Protein AF-A0A078HR69-F1 (afdb_monomer)

InterPro domains:
  IPR002347 Short-chain dehydrogenase/reductase SDR [PF00106] (11-97)
  IPR002347 Short-chain dehydrogenase/reductase SDR [PF13561] (101-197)
  IPR002347 Short-chain dehydrogenase/reductase SDR [PR00081] (11-28)
  IPR002347 Short-c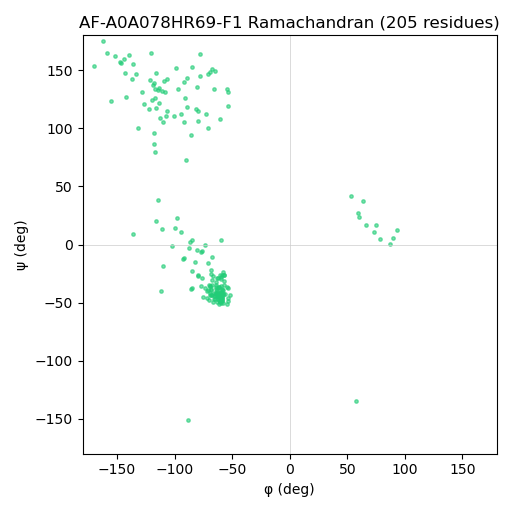hain dehydrogenase/reductase SDR [PR00081] (104-123)
  IPR002347 Short-chain dehydrogenase/reductase SDR [PR00081] (125-142)
  IPR002347 Short-chain dehydrogenase/reductase SDR [PR00081] (160-180)
  IPR036291 NAD(P)-binding domain superfamily [SSF51735] (8-199)
  IPR045000 Tropinone reductase [PTHR42898] (99-202)

pLDDT: mean 93.51, std 10.25, range [42.62, 98.88]

Organism: Brassica napus (NCBI:txid3708)

Solvent-accessible surface area (backbone atoms only — not comparable to full-atom values): 11347 Å² total; per-residue (Å²): 128,62,75,43,77,40,35,68,86,38,33,34,40,34,33,39,24,39,45,55,51,30,28,30,33,52,52,49,40,32,76,39,40,25,39,37,39,32,27,16,70,48,57,69,44,31,54,52,43,48,56,54,38,50,76,71,70,40,55,63,49,71,50,73,36,50,81,86,42,65,71,42,46,53,49,49,51,52,48,50,30,63,78,40,75,71,50,77,76,41,79,43,91,56,67,80,78,87,88,46,73,67,64,44,50,54,50,52,54,49,48,49,52,48,23,34,50,47,17,67,70,34,41,88,76,75,41,72,26,62,38,77,44,71,50,68,44,69,28,84,88,39,43,72,58,65,67,34,65,67,54,42,52,60,54,23,72,43,16,75,67,54,57,70,44,50,32,55,69,51,15,56,51,56,43,46,62,70,23,60,71,27,72,90,57,53,40,45,72,47,74,52,41,53,49,25,84,80,51,61,76,81,85,77,96,76,133

Nearest PDB structures (foldseek):
  6y4d-assembly1_A  TM=9.720E-01  e=1.425E-24  Zephyranthes treatiae
  5feu-assembly1_A  TM=9.272E-01  e=4.399E-24  Narcissus pseudonarcissus
  2ae2-assembly1_A  TM=9.510E-01  e=2.105E-23  Datura stramonium
  4bny-assembly1_A  TM=9.143E-01  e=5.341E-15  Pseudomonas aeruginosa PAO1
  4bnv-assembly1_D  TM=9.106E-01  e=7.777E-15  Pseudomonas aeruginosa PAO1

Foldseek 3Di:
DPQQQACAPAEEEFEQLLFFLNVLLLVLSQVRRYQYEYEYQDPVSNVVSVVVCVVVVGNYHYDYADPVDPVRVVVVVVVSCVVSVNDHLYYHPDDDADDDPVVRVVVVVVVLVVQLVCQVVCVVVLDAGEAEAEDAEDTPRCVVLVVDPVSLCVQLVLQQQSDHHYSNLRSVVSSNCSGSNVSVDHSYYHYPYNCNVVSVDDDDPDD

Radius of gyration: 17.96 Å; Cα contacts (8 Å, |Δi|>4): 341; chains: 1; bounding box: 53×38×44 Å

Sequence (207 aa):
MDKRWSLQGTTALVTGGGSGIGYAIVEELAGFGAKIHVCDISETLLNKSLSEWEKKGFKVSGSVCDVTSRPERETLMQTVSSLFNGKLDIFVNNVGGVQCGSIYSLTKGALNQLARNLACEWAKDSIRANAVAPSAIKTSLSQQYLDDVSFKEEFFGRTPLGRAGEPNEVASLVVFVCLPAASYITGQTISVDGGLTVNGFSYQPHA

Mean predicted aligned error: 4.31 Å

Structure (mmCIF, N/CA/C/O backbone):
data_AF-A0A078HR69-F1
#
_entry.id   AF-A0A078HR69-F1
#
loop_
_atom_site.group_PDB
_atom_site.id
_atom_site.type_symbol
_atom_site.label_atom_id
_atom_site.label_alt_id
_atom_site.label_comp_id
_atom_site.label_asym_id
_atom_site.label_entity_id
_atom_site.label_seq_id
_atom_site.pdbx_PDB_ins_code
_atom_site.Cartn_x
_atom_site.Cartn_y
_atom_site.Cartn_z
_atom_site.occupancy
_atom_site.B_iso_or_equiv
_atom_site.auth_seq_id
_atom_site.auth_comp_id
_atom_site.auth_asym_id
_atom_site.auth_atom_id
_atom_site.pdbx_PDB_model_num
ATOM 1 N N . MET A 1 1 ? -24.184 -0.011 -3.894 1.00 62.16 1 MET A N 1
ATOM 2 C CA . MET A 1 1 ? -23.070 -0.943 -4.177 1.00 62.16 1 MET A CA 1
ATOM 3 C C . MET A 1 1 ? -23.262 -2.198 -3.339 1.00 62.16 1 MET A C 1
ATOM 5 O O . MET A 1 1 ? -23.759 -2.078 -2.224 1.00 62.16 1 MET A O 1
ATOM 9 N N . ASP A 1 2 ? -22.934 -3.378 -3.873 1.00 85.06 2 ASP A N 1
ATOM 10 C CA . ASP A 1 2 ? -22.869 -4.627 -3.094 1.00 85.06 2 ASP A CA 1
ATOM 11 C C . ASP A 1 2 ? -21.927 -4.423 -1.891 1.00 85.06 2 ASP A C 1
ATOM 13 O O . ASP A 1 2 ? -20.830 -3.885 -2.053 1.00 85.06 2 ASP A O 1
ATOM 17 N N . LYS A 1 3 ? -22.342 -4.845 -0.686 1.00 92.62 3 LYS A N 1
ATOM 18 C CA . LYS A 1 3 ? -21.535 -4.728 0.542 1.00 92.62 3 LYS A CA 1
ATOM 19 C C . LYS A 1 3 ? -20.177 -5.420 0.414 1.00 92.62 3 LYS A C 1
ATOM 21 O O . LYS A 1 3 ? -19.239 -5.018 1.092 1.00 92.62 3 LYS A O 1
ATOM 26 N N . ARG A 1 4 ? -20.054 -6.435 -0.451 1.00 97.38 4 ARG A N 1
ATOM 27 C CA . ARG A 1 4 ? -18.777 -7.127 -0.680 1.00 97.38 4 ARG A CA 1
ATOM 28 C C . ARG A 1 4 ? -17.714 -6.244 -1.339 1.00 97.38 4 ARG A C 1
ATOM 30 O O . ARG A 1 4 ? -16.530 -6.479 -1.130 1.00 97.38 4 ARG A O 1
ATOM 37 N N . TRP A 1 5 ? -18.134 -5.245 -2.113 1.00 97.56 5 TRP A N 1
ATOM 38 C CA . TRP A 1 5 ? -17.274 -4.373 -2.920 1.00 97.56 5 TRP A CA 1
ATOM 39 C C . TRP A 1 5 ? -17.316 -2.922 -2.422 1.00 97.56 5 TRP A C 1
ATOM 41 O O . TRP A 1 5 ? -17.356 -1.983 -3.208 1.00 97.56 5 TRP A O 1
ATOM 51 N N . SER A 1 6 ? -17.367 -2.742 -1.102 1.00 97.38 6 SER A N 1
ATOM 52 C CA . SER A 1 6 ? -17.449 -1.439 -0.444 1.00 97.38 6 SER A CA 1
ATOM 53 C C . SER A 1 6 ? -16.514 -1.393 0.764 1.00 97.38 6 SER A C 1
ATOM 55 O O . SER A 1 6 ? -16.420 -2.371 1.504 1.00 97.38 6 SER A O 1
ATOM 57 N N . LEU A 1 7 ? -15.890 -0.233 0.991 1.00 98.25 7 LEU A N 1
ATOM 58 C CA . LEU A 1 7 ? -15.117 0.099 2.197 1.00 98.25 7 LEU A CA 1
ATOM 59 C C . LEU A 1 7 ? -15.811 1.174 3.050 1.00 98.25 7 LEU A C 1
ATOM 61 O O . LEU A 1 7 ? -15.223 1.751 3.963 1.00 98.25 7 LEU A O 1
ATOM 65 N N . GLN A 1 8 ? -17.087 1.453 2.773 1.00 97.31 8 GLN A N 1
ATOM 66 C CA . GLN A 1 8 ? -17.861 2.415 3.544 1.00 97.31 8 GLN A CA 1
ATOM 67 C C . GLN A 1 8 ? -17.826 2.085 5.044 1.00 97.31 8 GLN A C 1
ATOM 69 O O . GLN A 1 8 ? -18.312 1.041 5.478 1.00 97.31 8 GLN A O 1
ATOM 74 N N . GLY A 1 9 ? -17.292 3.019 5.834 1.00 95.12 9 GLY A N 1
ATOM 75 C CA . GLY A 1 9 ? -17.208 2.895 7.292 1.00 95.12 9 GLY A CA 1
ATOM 76 C C . GLY A 1 9 ? -15.965 2.172 7.818 1.00 95.12 9 GLY A C 1
ATOM 77 O O . GLY A 1 9 ? -15.835 2.067 9.035 1.00 95.12 9 GLY A O 1
ATOM 78 N N . THR A 1 10 ? -15.052 1.717 6.952 1.00 98.12 10 THR A N 1
ATOM 79 C CA . THR A 1 10 ? -13.758 1.164 7.383 1.00 98.12 10 THR A CA 1
ATOM 80 C C . THR A 1 10 ? -12.721 2.263 7.592 1.00 98.12 10 THR A C 1
ATOM 82 O O . THR A 1 10 ? -12.766 3.300 6.917 1.00 98.12 10 THR A O 1
ATOM 85 N N . THR A 1 11 ? -11.753 2.023 8.472 1.00 98.75 11 THR A N 1
ATOM 86 C CA . THR A 1 11 ? -10.610 2.918 8.703 1.00 98.75 11 THR A CA 1
ATOM 87 C C . THR A 1 11 ? -9.320 2.355 8.111 1.00 98.75 11 THR A C 1
ATOM 89 O O . THR A 1 11 ? -9.079 1.149 8.162 1.00 98.75 11 THR A O 1
ATOM 92 N N . ALA A 1 12 ? -8.472 3.219 7.551 1.00 98.81 12 ALA A N 1
ATOM 93 C CA . ALA A 1 12 ? -7.208 2.811 6.946 1.00 98.81 12 ALA A CA 1
ATOM 94 C C . ALA A 1 12 ? -6.027 3.693 7.366 1.00 98.81 12 ALA A C 1
ATOM 96 O O . ALA A 1 12 ? -6.175 4.902 7.536 1.00 98.81 12 ALA A O 1
ATOM 97 N N . LEU A 1 13 ? -4.847 3.082 7.468 1.00 98.88 13 LEU A N 1
ATOM 98 C CA . LEU A 1 13 ? -3.555 3.750 7.598 1.00 98.88 13 LEU A CA 1
ATOM 99 C C . LEU A 1 13 ? -2.695 3.417 6.377 1.00 98.88 13 LEU A C 1
ATOM 101 O O . LEU A 1 13 ? -2.467 2.240 6.099 1.00 98.88 13 LEU A O 1
ATOM 105 N N . VAL A 1 14 ? -2.187 4.438 5.684 1.00 98.81 14 VAL A N 1
ATOM 106 C CA . VAL A 1 14 ? -1.252 4.281 4.557 1.00 98.81 14 VAL A CA 1
ATOM 107 C C . VAL A 1 14 ? 0.061 4.993 4.872 1.00 98.81 14 VAL A C 1
ATOM 109 O O . VAL A 1 14 ? 0.066 6.193 5.152 1.00 98.81 14 VAL A O 1
ATOM 112 N N . THR A 1 15 ? 1.180 4.268 4.814 1.00 98.44 15 THR A N 1
ATOM 113 C CA . THR A 1 15 ? 2.518 4.855 4.989 1.00 98.44 15 THR A CA 1
ATOM 114 C C . THR A 1 15 ? 3.124 5.276 3.647 1.00 98.44 15 THR A C 1
ATOM 116 O O . THR A 1 15 ? 3.008 4.564 2.648 1.00 98.44 15 THR A O 1
ATOM 119 N N . GLY A 1 16 ? 3.793 6.431 3.601 1.00 96.62 16 GLY A N 1
ATOM 120 C CA . GLY A 1 16 ? 4.356 6.987 2.364 1.00 96.62 16 GLY A CA 1
ATOM 121 C C . GLY A 1 16 ? 3.274 7.332 1.338 1.00 96.62 16 GLY A C 1
ATOM 122 O O . GLY A 1 16 ? 3.424 7.028 0.155 1.00 96.62 16 GLY A O 1
ATOM 123 N N . GLY A 1 17 ? 2.132 7.842 1.807 1.00 95.25 17 GLY A N 1
ATOM 124 C CA . GLY A 1 17 ? 0.957 8.097 0.971 1.00 95.25 17 GLY A CA 1
ATOM 125 C C . GLY A 1 17 ? 0.936 9.468 0.295 1.00 95.25 17 GLY A C 1
ATOM 126 O O . GLY A 1 17 ? 0.019 9.736 -0.468 1.00 95.25 17 GLY A O 1
ATOM 127 N N . GLY A 1 18 ? 1.910 10.346 0.547 1.00 94.81 18 GLY A N 1
ATOM 128 C CA . GLY A 1 18 ? 1.925 11.710 0.011 1.00 94.81 18 GLY A CA 1
ATOM 129 C C . GLY A 1 18 ? 2.317 11.814 -1.467 1.00 94.81 18 GLY A C 1
ATOM 130 O O . GLY A 1 18 ? 2.302 12.909 -2.023 1.00 94.81 18 GLY A O 1
ATOM 131 N N . SER A 1 19 ? 2.712 10.714 -2.120 1.00 95.50 19 SER A N 1
ATOM 132 C CA . SER A 1 19 ? 3.040 10.697 -3.553 1.00 95.50 19 SER A CA 1
ATOM 133 C C . SER A 1 19 ? 3.034 9.280 -4.149 1.00 95.50 19 SER A C 1
ATOM 135 O O . SER A 1 19 ? 2.859 8.283 -3.444 1.00 95.50 19 SER A O 1
ATOM 137 N N . GLY A 1 20 ? 3.230 9.186 -5.469 1.00 95.81 20 GLY A N 1
ATOM 138 C CA . GLY A 1 20 ? 3.474 7.926 -6.175 1.00 95.81 20 GLY A CA 1
ATOM 139 C C . GLY A 1 20 ? 2.365 6.887 -5.988 1.00 95.81 20 GLY A C 1
ATOM 140 O O . GLY A 1 20 ? 1.180 7.193 -6.098 1.00 95.81 20 GLY A O 1
ATOM 141 N N . ILE A 1 21 ? 2.762 5.642 -5.712 1.00 97.62 21 ILE A N 1
ATOM 142 C CA . ILE A 1 21 ? 1.830 4.523 -5.504 1.00 97.62 21 ILE A CA 1
ATOM 143 C C . ILE A 1 21 ? 0.990 4.734 -4.238 1.00 97.62 21 ILE A C 1
ATOM 145 O O . ILE A 1 21 ? -0.215 4.504 -4.262 1.00 97.62 21 ILE A O 1
ATOM 149 N N . GLY A 1 22 ? 1.601 5.216 -3.152 1.00 97.94 22 GLY A N 1
ATOM 150 C CA . GLY A 1 22 ? 0.898 5.465 -1.894 1.00 97.94 22 GLY A CA 1
ATOM 151 C C . GLY A 1 22 ? -0.237 6.477 -2.053 1.00 97.94 22 GLY A C 1
ATOM 152 O O . GLY A 1 22 ? -1.332 6.237 -1.551 1.00 97.94 22 GLY A O 1
ATOM 153 N N . TYR A 1 23 ? -0.012 7.548 -2.820 1.00 98.31 23 TYR A N 1
ATOM 154 C CA . TYR A 1 23 ? -1.053 8.525 -3.162 1.00 98.31 23 TYR A CA 1
ATOM 155 C C . TYR A 1 23 ? -2.224 7.871 -3.896 1.00 98.31 23 TYR A C 1
ATOM 157 O O . TYR A 1 23 ? -3.373 8.040 -3.495 1.00 98.31 23 TYR A O 1
ATOM 165 N N . ALA A 1 24 ? -1.940 7.072 -4.929 1.00 98.56 24 ALA A N 1
ATOM 166 C CA . ALA A 1 24 ? -2.982 6.387 -5.691 1.00 98.56 24 ALA A CA 1
ATOM 167 C C . ALA A 1 24 ? -3.776 5.395 -4.824 1.00 98.56 24 ALA A C 1
ATOM 169 O O . ALA A 1 24 ? -4.992 5.301 -4.960 1.00 98.56 24 ALA A O 1
ATOM 170 N N . ILE A 1 25 ? -3.114 4.704 -3.889 1.00 98.88 25 ILE A N 1
ATOM 171 C CA . ILE A 1 25 ? -3.781 3.827 -2.915 1.00 98.88 25 ILE A CA 1
ATOM 172 C C . ILE A 1 25 ? -4.739 4.623 -2.023 1.00 98.88 25 ILE A C 1
ATOM 174 O O . ILE A 1 25 ? -5.853 4.165 -1.774 1.00 98.88 25 ILE A O 1
ATOM 178 N N . VAL A 1 26 ? -4.333 5.804 -1.545 1.00 98.75 26 VAL A N 1
ATOM 179 C CA . VAL A 1 26 ? -5.202 6.668 -0.731 1.00 98.75 26 VAL A CA 1
ATOM 180 C C . VAL A 1 26 ? -6.424 7.116 -1.529 1.00 98.75 26 VAL A C 1
ATOM 182 O O . VAL A 1 26 ? -7.537 7.029 -1.012 1.00 98.75 26 VAL A O 1
ATOM 185 N N . GLU A 1 27 ? -6.236 7.543 -2.781 1.00 98.50 27 GLU A N 1
ATOM 186 C CA . GLU A 1 27 ? -7.348 7.949 -3.651 1.00 98.50 27 GLU A CA 1
ATOM 187 C C . GLU A 1 27 ? -8.337 6.808 -3.878 1.00 98.50 27 GLU A C 1
ATOM 189 O O . GLU A 1 27 ? -9.544 6.996 -3.725 1.00 98.50 27 GLU A O 1
ATOM 194 N N . GLU A 1 28 ? -7.827 5.618 -4.196 1.00 98.62 28 GLU A N 1
ATOM 195 C CA . GLU A 1 28 ? -8.659 4.453 -4.478 1.00 98.62 28 GLU A CA 1
ATOM 196 C C . GLU A 1 28 ? -9.421 4.012 -3.213 1.00 98.62 28 GLU A C 1
ATOM 198 O O . GLU A 1 28 ? -10.640 3.849 -3.248 1.00 98.62 28 GLU A O 1
ATOM 203 N N . LEU A 1 29 ? -8.752 3.904 -2.056 1.00 98.69 29 LEU A N 1
ATOM 204 C CA . LEU A 1 29 ? -9.407 3.580 -0.778 1.00 98.69 29 LEU A CA 1
ATOM 205 C C . LEU A 1 29 ? -10.499 4.603 -0.420 1.00 98.69 29 LEU A C 1
ATOM 207 O O . LEU A 1 29 ? -11.581 4.222 0.041 1.00 98.69 29 LEU A O 1
ATOM 211 N N . ALA A 1 30 ? -10.233 5.894 -0.642 1.00 98.31 30 ALA A N 1
ATOM 212 C CA . ALA A 1 30 ? -11.184 6.963 -0.359 1.00 98.31 30 ALA A CA 1
ATOM 213 C C . ALA A 1 30 ? -12.392 6.902 -1.302 1.00 98.31 30 ALA A C 1
ATOM 215 O O . ALA A 1 30 ? -13.528 7.061 -0.850 1.00 98.31 30 ALA A O 1
ATOM 216 N N . GLY A 1 31 ? -12.162 6.589 -2.582 1.00 97.75 31 GLY A N 1
ATOM 217 C CA . GLY A 1 31 ? -13.209 6.357 -3.578 1.00 97.75 31 GLY A CA 1
ATOM 218 C C . GLY A 1 31 ? -14.156 5.210 -3.208 1.00 97.75 31 GLY A C 1
ATOM 219 O O . GLY A 1 31 ? -15.345 5.272 -3.516 1.00 97.75 31 GLY A O 1
ATOM 220 N N . PHE A 1 32 ? -13.669 4.207 -2.469 1.00 97.88 32 PHE A N 1
ATOM 221 C CA . PHE A 1 32 ? -14.483 3.111 -1.923 1.00 97.88 32 PHE A CA 1
ATOM 222 C C . PHE A 1 32 ? -15.134 3.421 -0.559 1.00 97.88 32 PHE A C 1
ATOM 224 O O . PHE A 1 32 ? -15.830 2.565 -0.000 1.00 97.88 32 PHE A O 1
ATOM 231 N N . GLY A 1 33 ? -14.954 4.637 -0.028 1.00 97.25 33 GLY A N 1
ATOM 232 C CA . GLY A 1 33 ? -15.635 5.135 1.171 1.00 97.25 33 GLY A CA 1
ATOM 233 C C . GLY A 1 33 ? -14.884 4.935 2.493 1.00 97.25 33 GLY A C 1
ATOM 234 O O . GLY A 1 33 ? -15.490 5.114 3.558 1.00 97.25 33 GLY A O 1
ATOM 235 N N . ALA A 1 34 ? -13.596 4.577 2.453 1.00 98.44 34 ALA A N 1
ATOM 236 C CA . ALA A 1 34 ? -12.775 4.452 3.656 1.00 98.44 34 ALA A CA 1
ATOM 237 C C . ALA A 1 34 ? -12.459 5.826 4.282 1.00 98.44 34 ALA A C 1
ATOM 239 O O . ALA A 1 34 ? -12.272 6.825 3.584 1.00 98.44 34 ALA A O 1
ATOM 240 N N . LYS A 1 35 ? -12.352 5.875 5.616 1.00 98.69 35 LYS A N 1
ATOM 241 C CA . LYS A 1 35 ? -11.751 7.006 6.348 1.00 98.69 35 LYS A CA 1
ATOM 242 C C . LYS A 1 35 ? -10.262 6.719 6.532 1.00 98.69 35 LYS A C 1
ATOM 244 O O . LYS A 1 35 ? -9.910 5.668 7.060 1.00 98.69 35 LYS A O 1
ATOM 249 N N . ILE A 1 36 ? -9.391 7.637 6.126 1.00 98.75 36 ILE A N 1
ATOM 250 C CA . ILE A 1 36 ? -7.960 7.344 5.979 1.00 98.75 36 ILE A CA 1
ATOM 251 C C . ILE A 1 36 ? -7.118 8.276 6.853 1.00 98.75 36 ILE A C 1
ATOM 253 O O . ILE A 1 36 ? -7.403 9.470 6.990 1.00 98.75 36 ILE A O 1
ATOM 257 N N . HIS A 1 37 ? -6.064 7.721 7.441 1.00 98.81 37 HIS A N 1
ATOM 258 C CA . HIS A 1 37 ? -4.935 8.466 7.970 1.00 98.81 37 HIS A CA 1
ATOM 259 C C . HIS A 1 37 ? -3.692 8.121 7.147 1.00 98.81 37 HIS A C 1
ATOM 261 O O . HIS A 1 37 ? -3.437 6.954 6.852 1.00 98.81 37 HIS A O 1
ATOM 267 N N . VAL A 1 38 ? -2.937 9.132 6.742 1.00 98.50 38 VAL A N 1
ATOM 268 C CA . VAL A 1 38 ? -1.742 8.980 5.911 1.00 98.50 38 VAL A CA 1
ATOM 269 C C . VAL A 1 38 ? -0.543 9.505 6.670 1.00 98.50 38 VAL A C 1
ATOM 271 O O . VAL A 1 38 ? -0.611 10.577 7.265 1.00 98.50 38 VAL A O 1
ATOM 274 N N . CYS A 1 39 ? 0.575 8.793 6.609 1.00 98.19 39 CYS A N 1
ATOM 275 C CA . CYS A 1 39 ? 1.846 9.364 7.024 1.00 98.19 39 CYS A CA 1
ATOM 276 C C . CYS A 1 39 ? 2.812 9.468 5.851 1.00 98.19 39 CYS A C 1
ATOM 278 O O . CYS A 1 39 ? 2.800 8.639 4.938 1.00 98.19 39 CYS A O 1
ATOM 280 N N . ASP A 1 40 ? 3.654 10.490 5.886 1.00 98.00 40 ASP A N 1
ATOM 281 C CA . ASP A 1 40 ? 4.754 10.673 4.948 1.00 98.00 40 ASP A CA 1
ATOM 282 C C . ASP A 1 40 ? 5.912 11.372 5.666 1.00 98.00 40 ASP A C 1
ATOM 284 O O . ASP A 1 40 ? 5.703 12.041 6.678 1.00 98.00 40 ASP A O 1
ATOM 288 N N . ILE A 1 41 ? 7.129 11.221 5.152 1.00 96.69 41 ILE A N 1
ATOM 289 C CA . ILE A 1 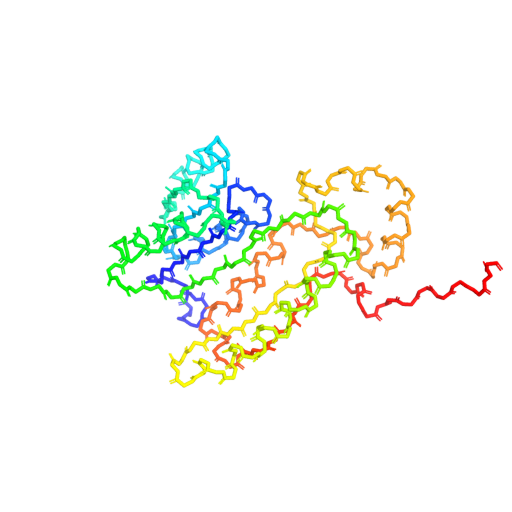41 ? 8.295 11.929 5.692 1.00 96.69 41 ILE A CA 1
ATOM 290 C C . ILE A 1 41 ? 8.344 13.374 5.176 1.00 96.69 41 ILE A C 1
ATOM 292 O O . ILE A 1 41 ? 8.887 14.258 5.835 1.00 96.69 41 ILE A O 1
ATOM 296 N N . SER A 1 42 ? 7.759 13.634 4.000 1.00 96.69 42 SER A N 1
ATOM 297 C CA . SER A 1 42 ? 7.703 14.972 3.415 1.00 96.69 42 SER A CA 1
ATOM 298 C C . SER A 1 42 ? 6.427 15.700 3.824 1.00 96.69 42 SER A C 1
ATOM 300 O O . SER A 1 42 ? 5.354 15.464 3.266 1.00 96.69 42 SER A O 1
ATOM 302 N N . GLU A 1 43 ? 6.558 16.657 4.741 1.00 97.56 43 GLU A N 1
ATOM 303 C CA . GLU A 1 43 ? 5.454 17.538 5.137 1.00 97.56 43 GLU A CA 1
ATOM 304 C C . GLU A 1 43 ? 4.855 18.290 3.938 1.00 97.56 43 GLU A C 1
ATOM 306 O O . GLU A 1 43 ? 3.638 18.365 3.781 1.00 97.56 43 GLU A O 1
ATOM 311 N N . THR A 1 44 ? 5.704 18.797 3.041 1.00 97.62 44 THR A N 1
ATOM 312 C CA . THR A 1 44 ? 5.270 19.554 1.861 1.00 97.62 44 THR A CA 1
ATOM 313 C C . THR A 1 44 ? 4.390 18.722 0.928 1.00 97.62 44 THR A C 1
ATOM 315 O O . THR A 1 44 ? 3.329 19.186 0.505 1.00 97.62 44 THR A O 1
ATOM 318 N N . LEU A 1 45 ? 4.810 17.492 0.599 1.00 96.06 45 LEU A N 1
ATOM 319 C CA . LEU A 1 45 ? 4.030 16.602 -0.269 1.00 96.06 45 LEU A CA 1
ATOM 320 C C . LEU A 1 45 ? 2.746 16.132 0.419 1.00 96.06 45 LEU A C 1
ATOM 322 O O . LEU A 1 45 ? 1.693 16.071 -0.222 1.00 96.06 45 LEU A O 1
ATOM 326 N N . LEU A 1 46 ? 2.817 15.858 1.725 1.00 97.88 46 LEU A N 1
ATOM 327 C CA . LEU A 1 46 ? 1.660 15.476 2.526 1.00 97.88 46 LEU A CA 1
ATOM 328 C C . LEU A 1 46 ? 0.602 16.586 2.543 1.00 97.88 46 LEU A C 1
ATOM 330 O O . LEU A 1 46 ? -0.550 16.331 2.201 1.00 97.88 46 LEU A O 1
ATOM 334 N N . ASN A 1 47 ? 0.991 17.824 2.856 1.00 98.31 47 ASN A N 1
ATOM 335 C CA . ASN A 1 47 ? 0.073 18.965 2.917 1.00 98.31 47 ASN A CA 1
ATOM 336 C C . ASN A 1 47 ? -0.557 19.275 1.555 1.00 98.31 47 ASN A C 1
ATOM 338 O O . ASN A 1 47 ? -1.755 19.560 1.474 1.00 98.31 47 ASN A O 1
ATOM 342 N N . LYS A 1 48 ? 0.221 19.162 0.469 1.00 98.25 48 LYS A N 1
ATOM 343 C CA . LYS A 1 48 ? -0.311 19.283 -0.893 1.00 98.25 48 LYS A CA 1
ATOM 344 C C . LYS A 1 48 ? -1.390 18.227 -1.158 1.00 98.25 48 LYS A C 1
ATOM 346 O O . LYS A 1 48 ? -2.485 18.582 -1.589 1.00 98.25 48 LYS A O 1
ATOM 351 N N . SER A 1 49 ? -1.098 16.961 -0.864 1.00 98.25 49 SER A N 1
ATOM 352 C CA . SER A 1 49 ? -2.023 15.845 -1.105 1.00 98.25 49 SER A CA 1
ATOM 353 C C . SER A 1 49 ? -3.295 15.956 -0.263 1.00 98.25 49 SER A C 1
ATOM 355 O O . SER A 1 49 ? -4.393 15.782 -0.785 1.00 98.25 49 SER A O 1
ATOM 357 N N . LEU A 1 50 ? -3.176 16.342 1.013 1.00 98.69 50 LEU A N 1
ATOM 358 C CA . LEU A 1 50 ? -4.326 16.585 1.890 1.00 98.69 50 LEU A CA 1
ATOM 359 C C . LEU A 1 50 ? -5.262 17.661 1.322 1.00 98.69 50 LEU A C 1
ATOM 361 O O . LEU A 1 50 ? -6.472 17.449 1.288 1.00 98.69 50 LEU A O 1
ATOM 365 N N . SER A 1 51 ? -4.716 18.768 0.802 1.00 98.44 51 SER A N 1
ATOM 366 C CA . SER A 1 51 ? -5.522 19.817 0.159 1.00 98.44 51 SER A CA 1
ATOM 367 C C . SER A 1 51 ? -6.237 19.323 -1.106 1.00 98.44 51 SER A C 1
ATOM 369 O O . SER A 1 51 ? -7.362 19.735 -1.393 1.00 98.44 51 SER A O 1
ATOM 371 N N . GLU A 1 52 ? -5.603 18.447 -1.886 1.00 98.38 52 GLU A N 1
ATOM 372 C CA . GLU A 1 52 ? -6.217 17.851 -3.078 1.00 98.38 52 GLU A CA 1
ATOM 373 C C . GLU A 1 52 ? -7.364 16.897 -2.713 1.00 98.38 52 GLU A C 1
ATOM 375 O O . GLU A 1 52 ? -8.438 16.969 -3.313 1.00 98.38 52 GLU A O 1
ATOM 380 N N . TRP A 1 53 ? -7.174 16.049 -1.702 1.00 98.56 53 TRP A N 1
ATOM 381 C CA . TRP A 1 53 ? -8.199 15.114 -1.232 1.00 98.56 53 TRP A CA 1
ATOM 382 C C . TRP A 1 53 ? -9.374 15.811 -0.549 1.00 98.56 53 TRP A C 1
ATOM 384 O O . TRP A 1 53 ? -10.521 15.409 -0.752 1.00 98.56 53 TRP A O 1
ATOM 394 N N . GLU A 1 54 ? -9.119 16.895 0.184 1.00 98.12 54 GLU A N 1
ATOM 395 C CA . GLU A 1 54 ? -10.170 17.735 0.761 1.00 98.12 54 GLU A CA 1
ATOM 396 C C . GLU A 1 54 ? -11.083 18.311 -0.333 1.00 98.12 54 GLU A C 1
ATOM 398 O O . GLU A 1 54 ? -12.306 18.200 -0.239 1.00 98.12 54 GLU A O 1
ATOM 403 N N . LYS A 1 55 ? -10.509 18.826 -1.432 1.00 98.38 55 LYS A N 1
ATOM 404 C CA . LYS A 1 55 ? -11.279 19.327 -2.590 1.00 98.38 55 LYS A CA 1
ATOM 405 C C . LYS A 1 55 ? -12.114 18.241 -3.271 1.00 98.38 55 LYS A C 1
ATOM 407 O O . LYS A 1 55 ? -13.158 18.549 -3.840 1.00 98.38 55 LYS A O 1
ATOM 412 N N . LYS A 1 56 ? -11.669 16.981 -3.214 1.00 98.06 56 LYS A N 1
ATOM 413 C CA . LYS A 1 56 ? -12.414 15.809 -3.710 1.00 98.06 56 LYS A CA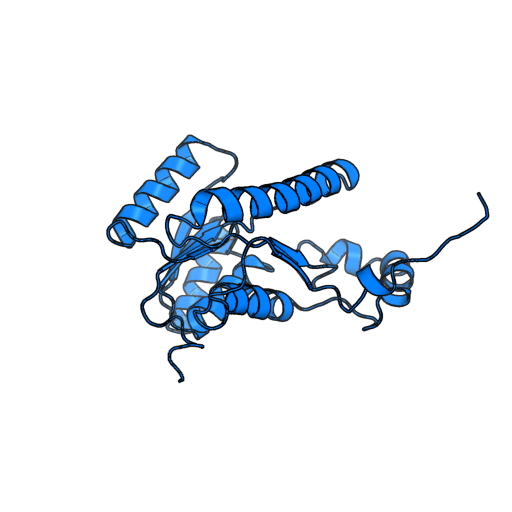 1
ATOM 414 C C . LYS A 1 56 ? -13.482 15.315 -2.721 1.00 98.06 56 LYS A C 1
ATOM 416 O O . LYS A 1 56 ? -14.237 14.405 -3.051 1.00 98.06 56 LYS A O 1
ATOM 421 N N . GLY A 1 57 ? -13.571 15.904 -1.525 1.00 98.12 57 GLY A N 1
ATOM 422 C CA . GLY A 1 57 ? -14.507 15.497 -0.473 1.00 98.12 57 GLY A CA 1
ATOM 423 C C . GLY A 1 57 ? -14.100 14.210 0.251 1.00 98.12 57 GLY A C 1
ATOM 424 O O . GLY A 1 57 ? -14.932 13.582 0.913 1.00 98.12 57 GLY A O 1
ATOM 425 N N . PHE A 1 58 ? -12.840 13.790 0.125 1.00 98.38 58 PHE A N 1
ATOM 426 C CA . PHE A 1 58 ? -12.343 12.583 0.771 1.00 98.38 58 PHE A CA 1
ATOM 427 C C . PHE A 1 58 ? -12.055 12.810 2.256 1.00 98.38 58 PHE A C 1
ATOM 429 O O . PHE A 1 58 ? -11.588 13.863 2.684 1.00 98.38 58 PHE A O 1
ATOM 436 N N . LYS A 1 59 ? -12.308 11.776 3.063 1.00 98.19 59 LYS A N 1
ATOM 437 C CA . LYS A 1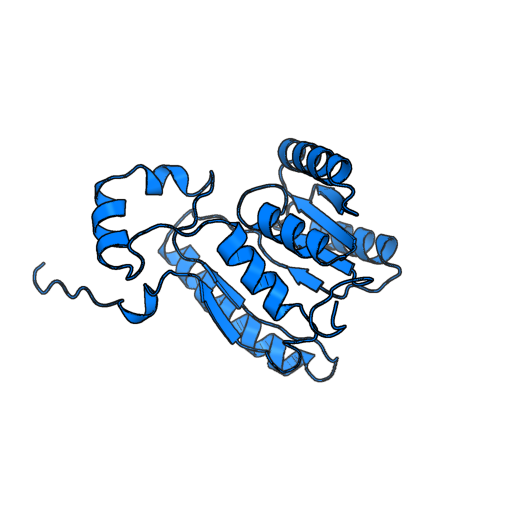 59 ? -12.079 11.798 4.514 1.00 98.19 59 LYS A CA 1
ATOM 438 C C . LYS A 1 59 ? -10.664 11.325 4.831 1.00 98.19 59 LYS A C 1
ATOM 440 O O . LYS A 1 59 ? -10.484 10.212 5.331 1.00 98.19 59 LYS A O 1
ATOM 445 N N . VAL A 1 60 ? -9.683 12.171 4.532 1.00 98.69 60 VAL A N 1
ATOM 446 C CA . VAL A 1 60 ? -8.262 11.881 4.751 1.00 98.69 60 VAL A CA 1
ATOM 447 C C . VAL A 1 60 ? -7.671 12.862 5.757 1.00 98.69 60 VAL A C 1
ATOM 449 O O . VAL A 1 60 ? -7.889 14.064 5.680 1.00 98.69 60 VAL A O 1
ATOM 452 N N . SER A 1 61 ? -6.920 12.331 6.713 1.00 98.62 61 SER A N 1
ATOM 453 C CA . SER A 1 61 ? -6.069 13.092 7.633 1.00 98.62 61 SER A CA 1
ATOM 454 C C . SER A 1 61 ? -4.626 12.628 7.470 1.00 98.62 61 SER A C 1
ATOM 456 O O . SER A 1 61 ? -4.395 11.559 6.903 1.00 98.62 61 SER A O 1
ATOM 458 N N . GLY A 1 62 ? -3.649 13.375 7.978 1.00 98.38 62 GLY A N 1
ATOM 459 C CA . GLY A 1 62 ? -2.275 12.893 7.957 1.00 98.38 62 GLY A CA 1
ATOM 460 C C . GLY A 1 62 ? -1.353 13.543 8.971 1.00 98.38 62 GLY A C 1
ATOM 461 O O . GLY A 1 62 ? -1.691 14.565 9.564 1.00 98.38 62 GLY A O 1
ATOM 462 N N . SER A 1 63 ? -0.202 12.910 9.176 1.00 98.44 63 SER A N 1
ATOM 463 C CA . SER A 1 63 ? 0.872 13.390 10.047 1.00 98.44 63 SER A CA 1
ATOM 464 C C . SER A 1 63 ? 2.238 13.067 9.451 1.00 98.44 63 SER A C 1
ATOM 466 O O . SER A 1 63 ? 2.417 12.017 8.830 1.00 98.44 63 SER A O 1
ATOM 468 N N . VAL A 1 64 ? 3.223 13.927 9.697 1.00 98.38 64 VAL A N 1
ATOM 469 C CA . VAL A 1 64 ? 4.617 13.622 9.359 1.00 98.38 64 VAL A CA 1
ATOM 470 C C . VAL A 1 64 ? 5.101 12.451 10.218 1.00 98.38 64 VAL A C 1
ATOM 472 O O . VAL A 1 64 ? 4.839 12.417 11.420 1.00 98.38 64 VAL A O 1
ATOM 475 N N . CYS A 1 65 ? 5.763 11.474 9.600 1.00 97.88 65 CYS A N 1
ATOM 476 C CA . CYS A 1 65 ? 6.390 10.359 10.307 1.00 97.88 65 CYS A CA 1
ATOM 477 C C . CYS A 1 65 ? 7.534 9.771 9.478 1.00 97.88 65 CYS A C 1
ATOM 479 O O . CYS A 1 65 ? 7.321 9.283 8.362 1.00 97.88 65 CYS A O 1
ATOM 481 N N . ASP A 1 66 ? 8.726 9.738 10.065 1.00 97.38 66 ASP A N 1
ATOM 482 C CA . ASP A 1 66 ? 9.803 8.865 9.627 1.00 97.38 66 ASP A CA 1
ATOM 483 C C . ASP A 1 66 ? 9.566 7.448 10.172 1.00 97.38 66 ASP A C 1
ATOM 485 O O . ASP A 1 66 ? 9.769 7.142 11.349 1.00 97.38 66 ASP A O 1
ATOM 489 N N . VAL A 1 67 ? 9.161 6.533 9.290 1.00 96.31 67 VAL A N 1
ATOM 490 C CA . VAL A 1 67 ? 8.913 5.135 9.669 1.00 96.31 67 VAL A CA 1
ATOM 491 C C . VAL A 1 67 ? 10.183 4.381 10.073 1.00 96.31 67 VAL A C 1
ATOM 493 O O . VAL A 1 67 ? 10.076 3.279 10.612 1.00 96.31 67 VAL A O 1
ATOM 496 N N . THR A 1 68 ? 11.383 4.924 9.855 1.00 96.06 68 THR A N 1
ATOM 497 C CA . THR A 1 68 ? 12.630 4.343 10.378 1.00 96.06 68 THR A CA 1
ATOM 498 C C . THR A 1 68 ? 12.791 4.625 11.878 1.00 96.06 68 THR A C 1
ATOM 500 O O . THR A 1 68 ? 13.294 3.774 12.622 1.00 96.06 68 THR A O 1
ATOM 503 N N . SER A 1 69 ? 12.227 5.738 12.358 1.00 98.12 69 SER A N 1
ATOM 504 C CA . SER A 1 69 ? 12.244 6.179 13.751 1.00 98.12 69 SER A CA 1
ATOM 505 C C . SER A 1 69 ? 11.201 5.434 14.588 1.00 98.12 69 SER A C 1
ATOM 507 O O . SER A 1 69 ? 9.991 5.535 14.387 1.00 98.12 69 SER A O 1
ATOM 509 N N . ARG A 1 70 ? 11.663 4.640 15.563 1.00 97.94 70 ARG A N 1
ATOM 510 C CA . ARG A 1 70 ? 10.763 3.895 16.460 1.00 97.94 70 ARG A CA 1
ATOM 511 C C . ARG A 1 70 ? 9.821 4.811 17.263 1.00 97.94 70 ARG A C 1
ATOM 513 O O . ARG A 1 70 ? 8.628 4.508 17.259 1.00 97.94 70 ARG A O 1
ATOM 520 N N . PRO A 1 71 ? 10.292 5.894 17.914 1.00 98.50 71 PRO A N 1
ATOM 521 C CA . PRO A 1 71 ? 9.408 6.794 18.659 1.00 98.50 71 PRO A CA 1
ATOM 522 C C . PRO A 1 71 ? 8.324 7.425 17.780 1.00 98.50 71 PRO A C 1
ATOM 524 O O . PRO A 1 71 ? 7.179 7.576 18.207 1.00 98.50 71 PRO A O 1
ATOM 527 N N . GLU A 1 72 ? 8.652 7.741 16.527 1.00 98.56 72 GLU A N 1
ATOM 528 C CA . GLU A 1 72 ? 7.676 8.287 15.584 1.00 98.56 72 GLU A CA 1
ATOM 529 C C . GLU A 1 72 ? 6.651 7.242 15.150 1.00 98.56 72 GLU A C 1
ATOM 531 O O . GLU A 1 72 ? 5.464 7.554 15.109 1.00 98.56 72 GLU A O 1
ATOM 536 N N . ARG A 1 73 ? 7.055 5.982 14.926 1.00 98.50 73 ARG A N 1
ATOM 537 C CA . ARG A 1 73 ? 6.095 4.889 14.684 1.00 98.50 73 ARG A CA 1
ATOM 538 C C . ARG A 1 73 ? 5.136 4.688 15.860 1.00 98.50 73 ARG A C 1
ATOM 540 O O . ARG A 1 73 ? 3.946 4.463 15.648 1.00 98.50 73 ARG A O 1
ATOM 547 N N . GLU A 1 74 ? 5.638 4.759 17.092 1.00 98.62 74 GLU A N 1
ATOM 548 C CA . GLU A 1 74 ? 4.813 4.646 18.303 1.00 98.62 74 GLU A CA 1
ATOM 549 C C . GLU A 1 74 ? 3.825 5.823 18.404 1.00 98.62 74 GLU A C 1
ATOM 551 O O . GLU A 1 74 ? 2.632 5.610 18.631 1.00 98.62 74 GLU A O 1
ATOM 556 N N . THR A 1 75 ? 4.289 7.044 18.125 1.00 98.62 75 THR A N 1
ATOM 557 C CA . THR A 1 75 ? 3.460 8.264 18.086 1.00 98.62 75 THR A CA 1
ATOM 558 C C . THR A 1 75 ? 2.394 8.207 16.984 1.00 98.62 75 THR A C 1
ATOM 560 O O . THR A 1 75 ? 1.230 8.546 17.218 1.00 98.62 75 THR A O 1
ATOM 563 N N . LEU A 1 76 ? 2.753 7.723 15.790 1.00 98.62 76 LEU A N 1
ATOM 564 C CA . LEU A 1 76 ? 1.824 7.513 14.678 1.00 98.62 76 LEU A CA 1
ATOM 565 C C . LEU A 1 76 ? 0.708 6.544 15.083 1.00 98.62 76 LEU A C 1
ATOM 567 O O . LEU A 1 76 ? -0.469 6.843 14.891 1.00 98.62 76 LEU A O 1
ATOM 571 N N . MET A 1 77 ? 1.052 5.408 15.694 1.00 98.62 77 MET A N 1
ATOM 572 C CA . MET A 1 77 ? 0.045 4.432 16.116 1.00 98.62 77 MET A CA 1
ATOM 573 C C . MET A 1 77 ? -0.845 4.940 17.254 1.00 98.62 77 MET A C 1
ATOM 575 O O . MET A 1 77 ? -2.041 4.646 17.252 1.00 98.62 77 MET A O 1
ATOM 579 N N . GLN A 1 78 ? -0.318 5.740 18.186 1.00 98.56 78 GLN A N 1
ATOM 580 C CA . GLN A 1 78 ? -1.137 6.426 19.194 1.00 98.56 78 GLN A CA 1
ATOM 581 C C . GLN A 1 78 ? -2.128 7.403 18.547 1.00 98.56 78 GLN A C 1
ATOM 583 O O . GLN A 1 78 ? -3.312 7.407 18.893 1.00 98.56 78 GLN A O 1
ATOM 588 N N . THR A 1 79 ? -1.665 8.179 17.565 1.00 98.56 79 THR A N 1
ATOM 589 C CA . THR A 1 79 ? -2.494 9.122 16.803 1.00 98.56 79 THR A CA 1
ATOM 590 C C . THR A 1 79 ? -3.618 8.392 16.068 1.00 98.56 79 THR A C 1
ATOM 592 O O . THR A 1 79 ? -4.787 8.739 16.226 1.00 98.56 79 THR A O 1
ATOM 595 N N . VAL A 1 80 ? -3.291 7.324 15.337 1.00 98.62 80 VAL A N 1
ATOM 596 C CA . VAL A 1 80 ? -4.258 6.488 14.605 1.00 98.62 80 VAL A CA 1
ATOM 597 C C . VAL A 1 80 ? -5.261 5.829 15.551 1.00 98.62 80 VAL A C 1
ATOM 599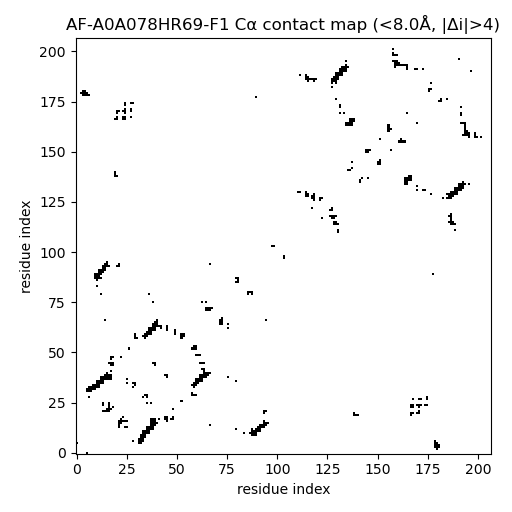 O O . VAL A 1 80 ? -6.463 5.858 15.286 1.00 98.62 80 VAL A O 1
ATOM 602 N N . SER A 1 81 ? -4.792 5.290 16.680 1.00 98.44 81 SER A N 1
ATOM 603 C CA . SER A 1 81 ? -5.656 4.704 17.710 1.00 98.44 81 SER A CA 1
ATOM 604 C C . SER A 1 81 ? -6.655 5.730 18.253 1.00 98.44 81 SER A C 1
ATOM 606 O O . SER A 1 81 ? -7.850 5.448 18.323 1.00 98.44 81 SER A O 1
ATOM 608 N N . SER A 1 82 ? -6.208 6.953 18.549 1.00 98.44 82 SER A N 1
ATOM 609 C CA . SER A 1 82 ? -7.089 8.042 18.990 1.00 98.44 82 SER A CA 1
ATOM 610 C C . SER A 1 82 ? -8.106 8.442 17.909 1.00 98.44 82 SER A C 1
ATOM 612 O O . SER A 1 82 ? -9.314 8.462 18.159 1.00 98.44 82 SER A O 1
ATOM 614 N N . LEU A 1 83 ? -7.643 8.677 16.675 1.00 98.19 83 LEU A N 1
ATOM 615 C CA . LEU A 1 83 ? -8.468 9.124 15.542 1.00 98.19 83 LEU A CA 1
ATOM 616 C C . LEU A 1 83 ? -9.550 8.125 15.118 1.00 98.19 83 LEU A C 1
ATOM 618 O O . LEU A 1 83 ? -10.578 8.525 14.548 1.00 98.19 83 LEU A O 1
ATOM 622 N N . PHE A 1 84 ? -9.296 6.836 15.344 1.00 98.38 84 PHE A N 1
ATOM 623 C CA . PHE A 1 84 ? -10.176 5.737 14.957 1.00 98.38 84 PHE A CA 1
ATOM 624 C C . PHE A 1 84 ? -10.732 4.953 16.149 1.00 98.38 84 PHE A C 1
ATOM 626 O O . PHE A 1 84 ? -11.181 3.820 15.987 1.00 98.38 84 PHE A O 1
ATOM 633 N N . ASN A 1 85 ? -10.729 5.552 17.345 1.00 97.50 85 ASN A N 1
ATOM 634 C CA . ASN A 1 85 ? -11.348 4.987 18.548 1.00 97.50 85 ASN A CA 1
ATOM 635 C C . ASN A 1 85 ? -10.883 3.549 18.856 1.00 97.50 85 ASN A C 1
ATOM 637 O O . ASN A 1 85 ? -11.682 2.681 19.201 1.00 97.50 85 ASN A O 1
ATOM 641 N N . GLY A 1 86 ? -9.584 3.297 18.696 1.00 96.94 86 GLY A N 1
ATOM 642 C CA . GLY A 1 86 ? -8.943 2.010 18.958 1.00 96.94 86 GLY A CA 1
ATOM 643 C C . GLY A 1 86 ? -9.136 0.956 17.867 1.00 96.94 86 GLY A C 1
ATOM 644 O O . GLY A 1 86 ? -8.696 -0.176 18.059 1.00 96.94 86 GLY A O 1
ATOM 645 N N . LYS A 1 87 ? -9.765 1.289 16.730 1.00 97.19 87 LYS A N 1
ATOM 646 C CA . LYS A 1 87 ? -10.042 0.333 15.652 1.00 97.19 87 LYS A CA 1
ATOM 647 C C . LYS A 1 87 ? -9.436 0.764 14.314 1.00 97.19 87 LYS A C 1
ATOM 649 O O . LYS A 1 87 ? -9.852 1.753 13.718 1.00 97.19 87 LYS A O 1
ATOM 654 N N . LEU A 1 88 ? -8.510 -0.040 13.802 1.00 98.56 88 LEU A N 1
ATOM 655 C CA . LEU A 1 88 ? -7.938 0.098 12.463 1.00 98.56 88 LEU A CA 1
ATOM 656 C C . LEU A 1 88 ? -8.307 -1.131 11.622 1.00 98.56 88 LEU A C 1
ATOM 658 O O . LEU A 1 88 ? -7.914 -2.236 11.985 1.00 98.56 88 LEU A O 1
ATOM 662 N N . ASP A 1 89 ? -9.052 -0.954 10.527 1.00 98.62 89 ASP A N 1
ATOM 663 C CA . ASP A 1 89 ? -9.455 -2.076 9.660 1.00 98.62 89 ASP A CA 1
ATOM 664 C C . ASP A 1 89 ? -8.383 -2.426 8.611 1.00 98.62 89 ASP A C 1
ATOM 666 O O . ASP A 1 89 ? -8.187 -3.596 8.283 1.00 98.62 89 ASP A O 1
ATOM 670 N N . ILE A 1 90 ? -7.698 -1.417 8.060 1.00 98.81 90 ILE A N 1
ATOM 671 C CA . ILE A 1 90 ? -6.749 -1.571 6.949 1.00 98.81 90 ILE A CA 1
ATOM 672 C C . ILE A 1 90 ? -5.411 -0.921 7.302 1.00 98.81 90 ILE A C 1
ATOM 674 O O . ILE A 1 90 ? -5.347 0.245 7.689 1.00 98.81 90 ILE A O 1
ATOM 678 N N . PHE A 1 91 ? -4.318 -1.649 7.087 1.00 98.75 91 PHE A N 1
ATOM 679 C CA . PHE A 1 91 ? -2.966 -1.104 7.161 1.00 98.75 91 PHE A CA 1
ATOM 680 C C . PHE A 1 91 ? -2.200 -1.401 5.872 1.00 98.75 91 PHE A C 1
ATOM 682 O O . PHE A 1 91 ? -2.006 -2.561 5.510 1.00 98.75 91 PHE A O 1
ATOM 689 N N . VAL A 1 92 ? -1.748 -0.346 5.193 1.00 98.69 92 VAL A N 1
ATOM 690 C CA . VAL A 1 92 ? -0.919 -0.429 3.991 1.00 98.69 92 VAL A CA 1
ATOM 691 C C . VAL A 1 92 ? 0.486 0.056 4.327 1.00 98.69 92 VAL A C 1
ATOM 693 O O . VAL A 1 92 ? 0.740 1.257 4.454 1.00 98.69 92 VAL A O 1
ATOM 696 N N . ASN A 1 93 ? 1.415 -0.893 4.434 1.00 97.62 93 ASN A N 1
ATOM 697 C CA . ASN A 1 93 ? 2.835 -0.600 4.565 1.00 97.62 93 ASN A CA 1
ATOM 698 C C . ASN A 1 93 ? 3.460 -0.412 3.173 1.00 97.62 93 ASN A C 1
ATOM 700 O O . ASN A 1 93 ? 3.824 -1.389 2.517 1.00 97.62 93 ASN A O 1
ATOM 704 N N . ASN A 1 94 ? 3.533 0.838 2.712 1.00 94.81 94 ASN A N 1
ATOM 705 C CA . ASN A 1 94 ? 3.948 1.179 1.349 1.00 94.81 94 ASN A CA 1
ATOM 706 C C . ASN A 1 94 ? 5.323 1.871 1.277 1.00 94.81 94 ASN A C 1
ATOM 708 O O . ASN A 1 94 ? 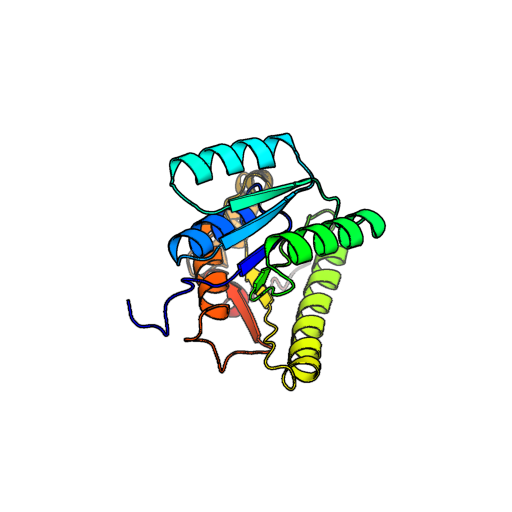5.952 1.836 0.219 1.00 94.81 94 ASN A O 1
ATOM 712 N N . VAL A 1 95 ? 5.832 2.439 2.378 1.00 90.19 95 VAL A N 1
ATOM 713 C CA . VAL A 1 95 ? 7.143 3.115 2.373 1.00 90.19 95 VAL A CA 1
ATOM 714 C C . VAL A 1 95 ? 8.240 2.203 1.817 1.00 90.19 95 VAL A C 1
ATOM 716 O O . VAL A 1 95 ? 8.421 1.054 2.224 1.00 90.19 95 VAL A O 1
ATOM 719 N N . GLY A 1 96 ? 9.020 2.751 0.892 1.00 79.50 96 GLY A N 1
ATOM 720 C CA . GLY A 1 96 ? 10.192 2.098 0.341 1.00 79.50 96 GLY A CA 1
ATOM 721 C C . GLY A 1 96 ? 11.012 3.061 -0.503 1.00 79.50 96 GLY A C 1
ATOM 722 O O . GLY A 1 96 ? 10.488 4.013 -1.071 1.00 79.50 96 GLY A O 1
ATOM 723 N N . GLY A 1 97 ? 12.306 2.784 -0.595 1.00 74.25 97 GLY A N 1
ATOM 724 C CA . GLY A 1 97 ? 13.229 3.454 -1.502 1.00 74.25 97 GLY A CA 1
ATOM 725 C C . GLY A 1 97 ? 14.128 2.421 -2.167 1.00 74.25 97 GLY A C 1
ATOM 726 O O . GLY A 1 97 ? 14.338 1.331 -1.628 1.00 74.25 97 GLY A O 1
ATOM 727 N N . VAL A 1 98 ? 14.647 2.753 -3.346 1.00 73.06 98 VAL A N 1
ATOM 728 C CA . VAL A 1 98 ? 15.616 1.922 -4.064 1.00 73.06 98 VAL A CA 1
ATOM 729 C C . VAL A 1 98 ? 16.969 2.615 -3.970 1.00 73.06 98 VAL A C 1
ATOM 731 O O . VAL A 1 98 ? 17.157 3.681 -4.541 1.00 73.06 98 VAL A O 1
ATOM 734 N N . GLN A 1 99 ? 17.900 2.025 -3.222 1.00 67.44 99 GLN A N 1
ATOM 735 C CA . GLN A 1 99 ? 19.296 2.485 -3.164 1.00 67.44 99 GLN A CA 1
ATOM 736 C C . GLN A 1 99 ? 20.250 1.473 -3.801 1.00 67.44 99 GLN A C 1
ATOM 738 O O . GLN A 1 99 ? 21.183 1.843 -4.502 1.00 67.44 99 GLN A O 1
ATOM 743 N N . CYS A 1 100 ? 20.007 0.180 -3.575 1.00 79.00 100 CYS A N 1
ATOM 744 C CA . CYS A 1 100 ? 20.825 -0.910 -4.088 1.00 79.00 100 CYS A CA 1
ATOM 745 C C . CYS A 1 100 ? 19.921 -2.080 -4.481 1.00 79.00 100 CYS A C 1
ATOM 747 O O . CYS A 1 100 ? 19.131 -2.545 -3.658 1.00 79.00 100 CYS A O 1
ATOM 749 N N . GLY A 1 101 ? 20.044 -2.568 -5.720 1.00 84.19 101 GLY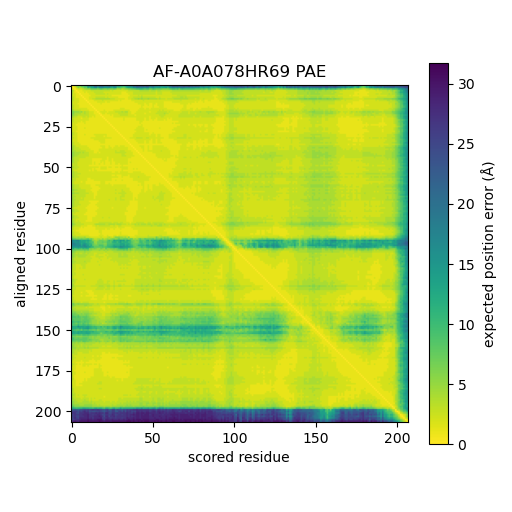 A N 1
ATOM 750 C CA . GLY A 1 101 ? 19.179 -3.624 -6.252 1.00 84.19 101 GLY A CA 1
ATOM 751 C C . GLY A 1 101 ? 19.232 -4.926 -5.447 1.00 84.19 101 GLY A C 1
ATOM 752 O O . GLY A 1 101 ? 18.189 -5.528 -5.201 1.00 84.19 101 GLY A O 1
ATOM 753 N N . SER A 1 102 ? 20.410 -5.336 -4.965 1.00 90.12 102 SER A N 1
ATOM 754 C CA . SER A 1 102 ? 20.569 -6.572 -4.183 1.00 90.12 102 SER A CA 1
ATOM 755 C C . SER A 1 102 ? 19.942 -6.468 -2.789 1.00 90.12 102 SER A C 1
ATOM 757 O O . SER A 1 102 ? 19.155 -7.334 -2.412 1.00 90.12 102 SER A O 1
ATOM 759 N N . ILE A 1 103 ? 20.215 -5.386 -2.049 1.00 91.25 103 ILE A N 1
A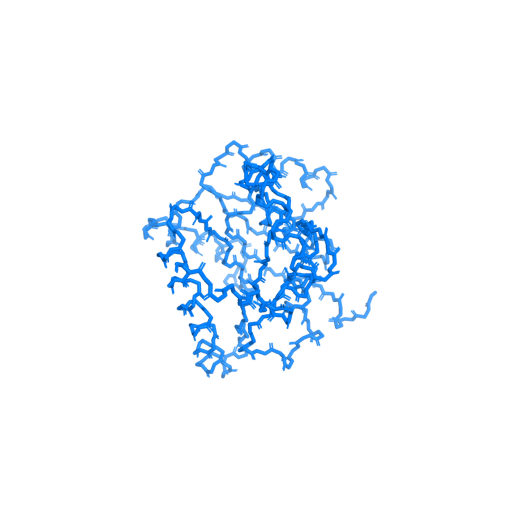TOM 760 C CA . ILE A 1 103 ? 19.630 -5.137 -0.717 1.00 91.25 103 ILE A CA 1
ATOM 761 C C . ILE A 1 103 ? 18.112 -4.966 -0.824 1.00 91.25 103 ILE A C 1
ATOM 763 O O . ILE A 1 103 ? 17.356 -5.512 -0.015 1.00 91.25 103 ILE A O 1
ATOM 767 N N . TYR A 1 104 ? 17.656 -4.238 -1.844 1.00 90.19 104 TYR A N 1
ATOM 768 C CA . TYR A 1 104 ? 16.236 -4.072 -2.117 1.00 90.19 104 TYR A CA 1
ATOM 769 C C . TYR A 1 104 ? 15.571 -5.426 -2.396 1.00 90.19 104 TYR A C 1
ATOM 771 O O . TYR A 1 104 ? 14.575 -5.755 -1.753 1.00 90.19 104 TYR A O 1
ATOM 779 N N . SER A 1 105 ? 16.158 -6.247 -3.273 1.00 91.75 105 SER A N 1
ATOM 780 C CA . SER A 1 105 ? 15.632 -7.576 -3.619 1.00 91.75 105 SER A CA 1
ATOM 781 C C . SER A 1 105 ? 15.594 -8.519 -2.414 1.00 91.75 105 SER A C 1
ATOM 783 O O . SER A 1 105 ? 14.572 -9.166 -2.187 1.00 91.75 105 SER A O 1
ATOM 785 N N . LEU A 1 106 ? 16.655 -8.538 -1.594 1.00 95.25 106 LEU A N 1
ATOM 786 C CA . LEU A 1 106 ? 16.693 -9.268 -0.320 1.00 95.25 106 LEU A CA 1
ATOM 787 C C . LEU A 1 106 ? 15.516 -8.853 0.573 1.00 95.25 106 LEU A C 1
ATOM 789 O O . LEU A 1 106 ? 14.758 -9.695 1.053 1.00 95.25 106 LEU A O 1
ATOM 793 N N . THR A 1 107 ? 15.339 -7.545 0.759 1.00 94.88 107 THR A N 1
ATOM 794 C CA . THR A 1 107 ? 14.295 -6.988 1.625 1.00 94.88 107 THR A CA 1
ATOM 795 C C . THR A 1 107 ? 12.899 -7.330 1.108 1.00 94.88 107 THR A C 1
ATOM 797 O O . THR A 1 107 ? 12.041 -7.744 1.884 1.00 94.88 107 THR A O 1
ATOM 800 N N . LYS A 1 108 ? 12.648 -7.204 -0.201 1.00 94.81 108 LYS A N 1
ATOM 801 C CA . LYS A 1 108 ? 11.334 -7.523 -0.783 1.00 94.81 108 LYS A CA 1
ATOM 802 C C . LYS A 1 108 ? 11.035 -9.024 -0.757 1.00 94.81 108 LYS A C 1
ATOM 804 O O . LYS A 1 108 ? 9.906 -9.400 -0.449 1.00 94.81 108 LYS A O 1
ATOM 809 N N . GLY A 1 109 ? 12.040 -9.881 -0.952 1.00 97.00 109 GLY A N 1
ATOM 810 C CA . GLY A 1 109 ? 11.911 -11.323 -0.723 1.00 97.00 109 GLY A CA 1
ATOM 811 C C . GLY A 1 109 ? 11.553 -11.657 0.731 1.00 97.00 109 GLY A C 1
ATOM 812 O O . GLY A 1 109 ? 10.638 -12.446 0.978 1.00 97.00 109 GLY A O 1
ATOM 813 N N . ALA A 1 110 ? 12.205 -10.998 1.695 1.00 97.62 110 ALA A N 1
ATOM 814 C CA . ALA A 1 110 ? 11.898 -11.155 3.115 1.00 97.62 110 ALA A CA 1
ATOM 815 C C . ALA A 1 110 ? 10.467 -10.704 3.454 1.00 97.62 110 ALA A C 1
ATOM 817 O O . ALA A 1 110 ? 9.760 -11.413 4.168 1.00 97.62 110 ALA A O 1
ATOM 818 N N . LEU A 1 111 ? 9.997 -9.582 2.896 1.00 97.62 111 LEU A N 1
ATOM 819 C CA . LEU A 1 111 ? 8.623 -9.105 3.098 1.00 97.62 111 LEU A CA 1
ATOM 820 C C . LEU A 1 111 ? 7.569 -10.070 2.531 1.00 97.62 111 LEU A C 1
ATOM 822 O O . LEU A 1 111 ? 6.525 -10.254 3.155 1.00 97.62 111 LEU A O 1
ATOM 826 N N . ASN A 1 112 ? 7.850 -10.748 1.413 1.00 98.19 112 ASN A N 1
ATOM 827 C CA . ASN A 1 112 ? 6.959 -11.786 0.881 1.00 98.19 112 ASN A CA 1
ATOM 828 C C . ASN A 1 112 ? 6.831 -12.986 1.836 1.00 98.19 112 ASN A C 1
ATOM 830 O O . ASN A 1 112 ? 5.754 -13.567 1.977 1.00 98.19 112 ASN A O 1
ATOM 834 N N . GLN A 1 113 ? 7.920 -13.389 2.498 1.00 98.62 113 GLN A N 1
ATOM 835 C CA . GLN A 1 113 ? 7.858 -14.435 3.525 1.00 98.62 113 GLN A CA 1
ATOM 836 C C . GLN A 1 113 ? 7.178 -13.930 4.803 1.00 98.62 113 GLN A C 1
ATOM 838 O O . GLN A 1 113 ? 6.366 -14.649 5.379 1.00 98.62 113 GLN A O 1
ATOM 843 N N . LEU A 1 114 ? 7.446 -12.688 5.211 1.00 98.50 114 LEU A N 1
ATOM 844 C CA . LEU A 1 114 ? 6.809 -12.079 6.376 1.00 98.50 114 LEU A CA 1
ATOM 845 C C . LEU A 1 114 ? 5.285 -12.028 6.218 1.00 98.50 114 LEU A C 1
ATOM 847 O O . LEU A 1 114 ? 4.576 -12.443 7.127 1.00 98.50 114 LEU A O 1
ATOM 851 N N . ALA A 1 115 ? 4.772 -11.597 5.061 1.00 98.50 115 ALA A N 1
ATOM 852 C CA . ALA A 1 115 ? 3.331 -11.558 4.799 1.00 98.50 115 ALA A CA 1
ATOM 853 C C . ALA A 1 115 ? 2.671 -12.942 4.944 1.00 98.50 115 ALA A C 1
ATOM 855 O O . ALA A 1 115 ? 1.579 -13.046 5.500 1.00 98.50 115 ALA A O 1
ATOM 856 N N . ARG A 1 116 ? 3.349 -14.011 4.499 1.00 98.62 116 ARG A N 1
ATOM 857 C CA . ARG A 1 116 ? 2.886 -15.398 4.672 1.00 98.62 116 ARG A CA 1
ATOM 858 C C . ARG A 1 116 ? 2.850 -15.819 6.137 1.00 98.62 116 ARG A C 1
ATOM 860 O O . ARG A 1 116 ? 1.861 -16.399 6.570 1.00 98.62 116 ARG A O 1
ATOM 867 N N . ASN A 1 117 ? 3.892 -15.500 6.901 1.00 98.69 117 ASN A N 1
ATOM 868 C CA . ASN A 1 117 ? 3.941 -15.837 8.323 1.00 98.69 117 ASN A CA 1
ATOM 869 C C . ASN A 1 117 ? 2.854 -15.091 9.111 1.00 98.69 117 ASN A C 1
ATOM 871 O O . ASN A 1 117 ? 2.091 -15.723 9.836 1.00 98.69 117 ASN A O 1
ATOM 875 N N . LEU A 1 118 ? 2.708 -13.780 8.891 1.00 98.69 118 LEU A N 1
ATOM 876 C CA . LEU A 1 118 ? 1.671 -12.972 9.539 1.00 98.69 118 LEU A CA 1
ATOM 877 C C . LEU A 1 118 ? 0.256 -13.449 9.186 1.00 98.69 118 LEU A C 1
ATOM 879 O O . LEU A 1 118 ? -0.618 -13.453 10.048 1.00 98.69 118 LEU A O 1
ATOM 883 N N . ALA A 1 119 ? 0.031 -13.900 7.948 1.00 98.75 119 ALA A N 1
ATOM 884 C CA . ALA A 1 119 ? -1.243 -14.496 7.552 1.00 98.75 119 ALA A CA 1
ATOM 885 C C . ALA A 1 119 ? -1.570 -15.754 8.372 1.00 98.75 119 ALA A C 1
ATOM 887 O O . ALA A 1 119 ? -2.704 -15.914 8.809 1.00 98.75 119 ALA A O 1
ATOM 888 N N . CYS A 1 120 ? -0.589 -16.625 8.624 1.00 98.50 120 CYS A N 1
ATOM 889 C CA . CYS A 1 120 ? -0.784 -17.810 9.462 1.00 98.50 120 CYS A CA 1
ATOM 890 C C . CYS A 1 120 ? -0.994 -17.450 10.941 1.00 98.50 120 CYS A C 1
ATOM 892 O O . CYS A 1 120 ? -1.860 -18.020 11.603 1.00 98.50 120 CYS A O 1
ATOM 894 N N . GLU A 1 121 ? -0.200 -16.516 11.464 1.00 98.69 121 GLU A N 1
ATOM 895 C CA . GLU A 1 121 ? -0.176 -16.172 12.889 1.00 98.69 121 GLU A CA 1
ATOM 896 C C . GLU A 1 121 ? -1.405 -15.366 13.328 1.00 98.69 121 GLU A C 1
ATOM 898 O O . GLU A 1 121 ? -1.918 -15.580 14.431 1.00 98.69 121 GLU A O 1
ATOM 903 N N . TRP A 1 122 ? -1.893 -14.462 12.472 1.00 98.69 122 TRP A N 1
ATOM 904 C CA . TRP A 1 122 ? -2.976 -13.529 12.801 1.00 98.69 122 TRP A CA 1
ATOM 905 C C . TRP A 1 122 ? -4.346 -13.930 12.231 1.00 98.69 122 TRP A C 1
ATOM 907 O O . TRP A 1 122 ? -5.344 -13.270 12.524 1.00 98.69 122 TRP A O 1
ATOM 917 N N . ALA A 1 123 ? -4.449 -15.040 11.484 1.00 98.31 123 ALA A N 1
ATOM 918 C CA . ALA A 1 123 ? -5.739 -15.528 10.976 1.00 98.31 123 ALA A CA 1
ATOM 919 C C . ALA A 1 123 ? -6.759 -15.794 12.095 1.00 98.31 123 ALA A C 1
ATOM 921 O O . ALA A 1 123 ? -7.951 -15.545 11.915 1.00 98.31 123 ALA A O 1
ATOM 922 N N . LYS A 1 124 ? -6.299 -16.256 13.267 1.00 98.06 124 LYS A N 1
ATOM 923 C CA . LYS A 1 124 ? -7.151 -16.481 14.452 1.00 98.06 124 LYS A CA 1
ATOM 924 C C . LYS A 1 124 ? -7.846 -15.202 14.940 1.00 98.06 124 LYS A C 1
ATOM 926 O O . LYS A 1 124 ? -8.925 -15.279 15.515 1.00 98.06 124 LYS A O 1
ATOM 931 N N . ASP A 1 125 ? -7.244 -14.047 14.663 1.00 98.44 125 ASP A N 1
ATOM 932 C CA . ASP A 1 125 ? -7.744 -12.718 15.014 1.00 98.44 125 ASP A CA 1
ATOM 933 C C . ASP A 1 125 ? -8.541 -12.093 13.850 1.00 98.44 125 ASP A C 1
ATOM 935 O O . ASP A 1 125 ? -8.882 -10.914 13.874 1.00 98.44 125 ASP A O 1
ATOM 939 N N . SER A 1 126 ? -8.862 -12.888 12.818 1.00 97.69 126 SER A N 1
ATOM 940 C CA . SER A 1 126 ? -9.528 -12.456 11.579 1.00 97.69 126 SER A CA 1
ATOM 941 C C . SER A 1 126 ? -8.762 -11.377 10.800 1.00 97.69 126 SER A C 1
ATOM 943 O O . SER A 1 126 ? -9.357 -10.606 10.044 1.00 97.69 126 SER A O 1
ATOM 945 N N . ILE A 1 127 ? -7.434 -11.338 10.948 1.00 98.75 127 ILE A N 1
ATOM 946 C CA . ILE A 1 127 ? -6.554 -10.425 10.214 1.00 98.75 127 ILE A CA 1
ATOM 947 C C . ILE A 1 127 ? -5.972 -11.155 9.007 1.00 98.75 127 ILE A C 1
ATOM 949 O O . ILE A 1 127 ? -5.482 -12.279 9.104 1.00 98.75 127 ILE A O 1
ATOM 953 N N . ARG A 1 128 ? -6.002 -10.483 7.854 1.00 98.81 128 ARG A N 1
ATOM 954 C CA . ARG A 1 128 ? -5.424 -10.977 6.602 1.00 98.81 128 ARG A CA 1
ATOM 955 C C . ARG A 1 128 ? -4.170 -10.177 6.285 1.00 98.81 128 ARG A C 1
ATOM 957 O O . ARG A 1 128 ? -4.211 -8.950 6.268 1.00 98.81 128 ARG A O 1
ATOM 964 N N . ALA A 1 129 ? -3.082 -10.870 5.973 1.00 98.81 129 ALA A N 1
ATOM 965 C CA . ALA A 1 129 ? -1.861 -10.265 5.449 1.00 98.81 129 ALA A CA 1
ATOM 966 C C . ALA A 1 129 ? -1.629 -10.734 4.008 1.00 98.81 129 ALA A C 1
ATOM 968 O O . ALA A 1 129 ? -1.788 -11.917 3.716 1.00 98.81 129 ALA A O 1
ATOM 969 N N . ASN A 1 130 ? -1.287 -9.814 3.109 1.00 98.81 130 ASN A N 1
ATOM 970 C CA . ASN A 1 130 ? -0.936 -10.075 1.710 1.00 98.81 130 ASN A CA 1
ATOM 971 C C . ASN A 1 130 ? 0.178 -9.103 1.291 1.00 98.81 130 ASN A C 1
ATOM 973 O O . ASN A 1 130 ? 0.349 -8.051 1.907 1.00 98.81 130 ASN A O 1
ATOM 977 N N . ALA A 1 131 ? 0.908 -9.438 0.233 1.00 98.69 131 ALA A N 1
ATOM 978 C CA . ALA A 1 131 ? 1.899 -8.585 -0.406 1.00 98.69 131 ALA A CA 1
ATOM 979 C C . ALA A 1 131 ? 1.491 -8.298 -1.858 1.00 98.69 131 ALA A C 1
ATOM 981 O O . ALA A 1 131 ? 1.042 -9.188 -2.581 1.00 98.69 131 ALA A O 1
ATOM 982 N N . VAL A 1 132 ? 1.684 -7.057 -2.294 1.00 98.56 132 VAL A N 1
ATOM 983 C CA . VAL A 1 132 ? 1.539 -6.649 -3.696 1.00 98.56 132 VAL A CA 1
ATOM 984 C C . VAL A 1 132 ? 2.929 -6.320 -4.228 1.00 98.56 132 VAL A C 1
ATOM 986 O O . VAL A 1 132 ? 3.685 -5.608 -3.566 1.00 98.56 132 VAL A O 1
ATOM 989 N N . ALA A 1 133 ? 3.270 -6.854 -5.400 1.00 97.19 133 ALA A N 1
ATOM 990 C CA . ALA A 1 133 ? 4.579 -6.705 -6.030 1.00 97.19 133 ALA A CA 1
ATOM 991 C C . ALA A 1 133 ? 4.449 -5.978 -7.381 1.00 97.19 133 ALA A C 1
ATOM 993 O O . ALA A 1 133 ? 4.292 -6.621 -8.421 1.00 97.19 133 ALA A O 1
ATOM 994 N N . PRO A 1 134 ? 4.475 -4.635 -7.386 1.00 95.94 134 PRO A N 1
ATOM 995 C CA . PRO A 1 134 ? 4.503 -3.864 -8.620 1.00 95.94 134 PRO A CA 1
ATOM 996 C C . PRO A 1 134 ? 5.834 -4.013 -9.356 1.00 95.94 134 P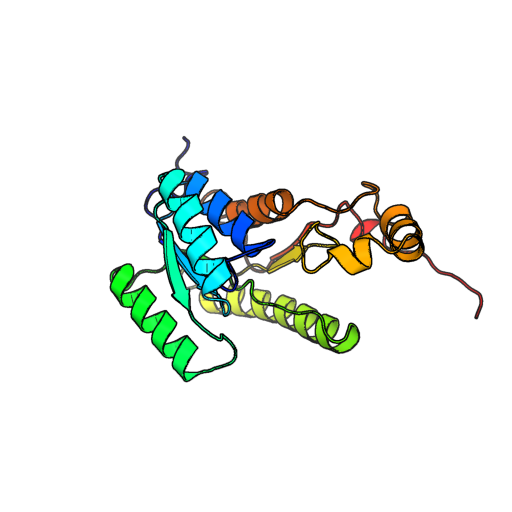RO A C 1
ATOM 998 O O . PRO A 1 134 ? 6.891 -4.136 -8.734 1.00 95.94 134 PRO A O 1
ATOM 1001 N N . SER A 1 135 ? 5.769 -3.935 -10.681 1.00 92.00 135 SER A N 1
ATOM 1002 C CA . SER A 1 135 ? 6.937 -3.772 -11.553 1.00 92.00 135 SER A CA 1
ATOM 1003 C C . SER A 1 135 ? 7.267 -2.284 -11.757 1.00 92.00 135 SER A C 1
ATOM 1005 O O . SER A 1 135 ? 7.004 -1.456 -10.885 1.00 92.00 135 SER A O 1
ATOM 1007 N N . ALA A 1 136 ? 7.844 -1.913 -12.900 1.00 91.38 136 ALA A N 1
ATOM 1008 C CA . ALA A 1 136 ? 8.039 -0.522 -13.283 1.00 91.38 136 ALA A CA 1
ATOM 1009 C C . ALA A 1 136 ? 6.684 0.206 -13.390 1.00 91.38 136 ALA A C 1
ATOM 1011 O O . ALA A 1 136 ? 5.911 -0.019 -14.323 1.00 91.38 136 ALA A O 1
ATOM 1012 N N . ILE A 1 137 ? 6.411 1.089 -12.427 1.00 94.94 137 ILE A N 1
ATOM 1013 C CA . ILE A 1 137 ? 5.231 1.962 -12.386 1.00 94.94 137 ILE A CA 1
ATOM 1014 C C . ILE A 1 137 ? 5.664 3.396 -12.655 1.00 94.94 137 ILE A C 1
ATOM 1016 O O . ILE A 1 137 ? 6.697 3.813 -12.137 1.00 94.94 137 ILE A O 1
ATOM 1020 N N . LYS A 1 138 ? 4.889 4.169 -13.419 1.00 94.81 138 LYS A N 1
ATOM 1021 C CA . LYS A 1 138 ? 5.183 5.580 -13.708 1.00 94.81 138 LYS A CA 1
ATOM 1022 C C . LYS A 1 138 ? 4.976 6.456 -12.473 1.00 94.81 138 LYS A C 1
ATOM 1024 O O . LYS A 1 138 ? 3.861 6.814 -12.110 1.00 94.81 138 LYS A O 1
ATOM 1029 N N . THR A 1 139 ? 6.074 6.796 -11.807 1.00 93.50 139 THR A N 1
ATOM 1030 C CA . THR A 1 139 ? 6.108 7.688 -10.643 1.00 93.50 139 THR A CA 1
ATOM 1031 C C . THR A 1 139 ? 7.322 8.601 -10.748 1.00 93.50 139 THR A C 1
ATOM 1033 O O . THR A 1 139 ? 8.279 8.283 -11.450 1.00 93.50 139 THR A O 1
ATOM 1036 N N . SER A 1 140 ? 7.347 9.696 -9.989 1.00 89.44 140 SER A N 1
ATOM 1037 C CA . SER A 1 140 ? 8.524 10.573 -9.943 1.00 89.44 140 SER A CA 1
ATOM 1038 C C . SER A 1 140 ? 9.803 9.837 -9.518 1.00 89.44 140 SER A C 1
ATOM 1040 O O . SER A 1 140 ? 10.879 10.177 -9.993 1.00 89.44 140 SER A O 1
ATOM 1042 N N . LEU A 1 141 ? 9.693 8.801 -8.673 1.00 86.25 141 LEU A N 1
ATOM 1043 C CA . LEU A 1 141 ? 10.835 8.004 -8.210 1.00 86.25 141 LEU A CA 1
ATOM 1044 C C . LEU A 1 141 ? 11.432 7.121 -9.317 1.00 86.25 141 LEU A C 1
ATOM 1046 O O . LEU A 1 141 ? 12.639 6.894 -9.355 1.00 86.25 141 LEU A O 1
ATOM 1050 N N . SER A 1 142 ? 10.591 6.602 -10.209 1.00 86.00 142 SER A N 1
ATOM 1051 C CA . SER A 1 142 ? 11.009 5.716 -11.297 1.00 86.00 142 SER A CA 1
ATOM 1052 C C . SER A 1 142 ? 11.333 6.459 -12.591 1.00 86.00 142 SER A C 1
ATOM 1054 O O . SER A 1 142 ? 11.931 5.859 -13.480 1.00 86.00 142 SER A O 1
ATOM 1056 N N . GLN A 1 143 ? 10.984 7.747 -12.693 1.00 87.31 143 GLN A N 1
ATOM 1057 C CA . GLN A 1 143 ? 11.104 8.543 -13.916 1.00 87.31 143 GLN A CA 1
ATOM 1058 C C . GLN A 1 143 ? 12.506 8.479 -14.534 1.00 87.31 143 GLN A C 1
ATOM 1060 O O . GLN A 1 143 ? 12.619 8.233 -15.725 1.00 87.31 143 GLN A O 1
ATOM 1065 N N . GLN A 1 144 ? 13.565 8.579 -13.724 1.00 84.94 144 GLN A N 1
ATOM 1066 C CA . GLN A 1 144 ? 14.947 8.494 -14.217 1.00 84.94 144 GLN A CA 1
ATOM 1067 C C . GLN A 1 144 ? 15.259 7.174 -14.946 1.00 84.94 144 GLN A C 1
ATOM 1069 O O . GLN A 1 144 ? 15.945 7.181 -15.959 1.00 84.94 144 GLN A O 1
ATOM 1074 N N . TYR A 1 145 ? 14.730 6.047 -14.457 1.00 82.25 145 TYR A N 1
ATOM 1075 C CA . TYR A 1 145 ? 14.909 4.736 -15.089 1.00 82.25 145 TYR A CA 1
ATOM 1076 C C . TYR A 1 145 ? 14.013 4.603 -16.310 1.00 82.25 145 TYR A C 1
ATOM 1078 O O . TYR A 1 145 ? 14.388 4.007 -17.311 1.00 82.25 145 TYR A O 1
ATOM 1086 N N . LEU A 1 146 ? 12.815 5.179 -16.226 1.00 85.50 146 LEU A N 1
ATOM 1087 C CA . LEU A 1 146 ? 11.901 5.220 -17.346 1.00 85.50 146 LEU A CA 1
ATOM 1088 C C . LEU A 1 146 ? 12.425 6.120 -18.461 1.00 85.50 146 LEU A C 1
ATOM 1090 O O . LEU A 1 146 ? 12.052 5.884 -19.591 1.00 85.50 146 LEU A O 1
ATOM 1094 N N . ASP A 1 147 ? 13.271 7.114 -18.224 1.00 87.50 147 ASP A N 1
ATOM 1095 C CA . ASP A 1 147 ? 13.820 7.954 -19.296 1.00 87.50 147 ASP A CA 1
ATOM 1096 C C . ASP A 1 147 ? 15.021 7.313 -20.012 1.00 87.50 147 ASP A C 1
ATOM 1098 O O . ASP A 1 147 ? 15.340 7.707 -21.135 1.00 87.50 147 ASP A O 1
ATOM 1102 N N . ASP A 1 148 ? 15.623 6.274 -19.427 1.00 87.56 148 ASP A N 1
ATOM 1103 C CA . ASP A 1 148 ? 16.684 5.485 -20.052 1.00 87.56 148 ASP A CA 1
ATOM 1104 C C . ASP A 1 148 ? 16.115 4.586 -21.164 1.00 87.56 148 ASP A C 1
ATOM 1106 O O . ASP A 1 148 ? 15.359 3.639 -20.928 1.00 87.56 148 ASP A O 1
ATOM 1110 N N . VAL A 1 149 ? 16.492 4.897 -22.407 1.00 83.19 149 VAL A N 1
ATOM 1111 C CA . VAL A 1 149 ? 16.049 4.178 -23.609 1.00 83.19 149 VAL A CA 1
ATOM 1112 C C . VAL A 1 149 ? 16.472 2.710 -23.574 1.00 83.19 149 VAL A C 1
ATOM 1114 O O . VAL A 1 149 ? 15.666 1.845 -23.907 1.00 83.19 149 VAL A O 1
ATOM 1117 N N . SER A 1 150 ? 17.695 2.419 -23.123 1.00 83.12 150 SER A N 1
ATOM 1118 C CA . SER A 1 150 ? 18.222 1.051 -23.087 1.00 83.12 150 SER A CA 1
ATOM 1119 C C . SER A 1 150 ? 17.468 0.193 -22.072 1.00 83.12 150 SER A C 1
ATOM 1121 O O . SER A 1 150 ? 17.028 -0.914 -22.387 1.00 83.12 150 SER A O 1
ATOM 1123 N N . PHE A 1 151 ? 17.211 0.759 -20.889 1.00 81.00 151 PHE A N 1
ATOM 1124 C CA . PHE A 1 151 ? 16.401 0.116 -19.863 1.00 81.00 151 PHE A CA 1
ATOM 1125 C C . PHE A 1 151 ? 14.973 -0.134 -20.357 1.00 81.00 151 PHE A C 1
ATOM 1127 O O . PHE A 1 151 ? 14.445 -1.232 -20.181 1.00 81.00 151 PHE A O 1
ATOM 1134 N N . LYS A 1 152 ? 14.345 0.858 -21.004 1.00 81.44 152 LYS A N 1
ATOM 1135 C CA . LYS A 1 152 ? 12.999 0.716 -21.578 1.00 81.44 152 LYS A CA 1
ATOM 1136 C C . LYS A 1 152 ? 12.925 -0.418 -22.595 1.00 81.44 152 LYS A C 1
ATOM 1138 O O . LYS A 1 152 ? 12.006 -1.229 -22.508 1.00 81.44 152 LYS A O 1
ATOM 1143 N N . GLU A 1 153 ? 13.846 -0.459 -23.555 1.00 82.94 153 GLU A N 1
ATOM 1144 C CA . GLU A 1 153 ? 13.843 -1.468 -24.618 1.00 82.94 153 GLU A CA 1
ATOM 1145 C C . GLU A 1 153 ? 14.019 -2.879 -24.052 1.00 82.94 153 GLU A C 1
ATOM 1147 O O . GLU A 1 153 ? 13.225 -3.768 -24.369 1.00 82.94 153 GLU A O 1
ATOM 1152 N N . GLU A 1 154 ? 14.988 -3.081 -23.156 1.00 83.62 154 GLU A N 1
ATOM 1153 C CA . GLU A 1 154 ? 15.226 -4.390 -22.544 1.00 83.62 154 GLU A CA 1
ATOM 1154 C C . GLU A 1 154 ? 14.057 -4.818 -21.643 1.00 83.62 154 GLU A C 1
ATOM 1156 O O . GLU A 1 154 ? 13.534 -5.933 -21.748 1.00 83.62 154 GLU A O 1
ATOM 1161 N N . PHE A 1 155 ? 13.623 -3.926 -20.751 1.00 85.06 155 PHE A N 1
ATOM 1162 C CA . PHE A 1 155 ? 12.627 -4.246 -19.737 1.00 85.06 155 PHE A CA 1
ATOM 1163 C C . PHE A 1 155 ? 11.230 -4.421 -20.340 1.00 85.06 155 PHE A C 1
ATOM 1165 O O . PHE A 1 155 ? 10.532 -5.396 -20.039 1.00 85.06 155 PHE A O 1
ATOM 1172 N N . PHE A 1 156 ? 10.807 -3.509 -21.220 1.00 88.12 156 PHE A N 1
ATOM 1173 C CA . PHE A 1 156 ? 9.491 -3.596 -21.854 1.00 88.12 156 PHE A CA 1
ATOM 1174 C C . PHE A 1 156 ? 9.459 -4.588 -23.007 1.00 88.12 156 PHE A C 1
ATOM 1176 O O . PHE A 1 156 ? 8.419 -5.212 -23.194 1.00 88.12 156 PHE A O 1
ATOM 1183 N N . GLY A 1 157 ? 10.580 -4.842 -23.690 1.00 86.94 157 GLY A N 1
ATOM 1184 C CA . GLY A 1 157 ? 10.685 -5.954 -24.641 1.00 86.94 157 GLY A CA 1
ATOM 1185 C C . GLY A 1 157 ? 10.425 -7.318 -23.988 1.00 86.94 157 GLY A C 1
ATOM 1186 O O . GLY A 1 157 ? 9.914 -8.231 -24.633 1.00 86.94 157 GLY A O 1
ATOM 1187 N N . ARG A 1 158 ? 10.709 -7.447 -22.684 1.00 86.75 158 ARG A N 1
ATOM 1188 C CA . ARG A 1 158 ? 10.423 -8.649 -21.881 1.00 86.75 158 ARG A CA 1
ATOM 1189 C C . ARG A 1 158 ? 9.080 -8.611 -21.156 1.00 86.75 158 ARG A C 1
ATOM 1191 O O . ARG A 1 158 ? 8.643 -9.644 -20.653 1.00 86.75 158 ARG A O 1
ATOM 1198 N N . THR A 1 159 ? 8.414 -7.463 -21.092 1.00 91.06 159 THR A N 1
ATOM 1199 C CA . THR A 1 159 ? 7.103 -7.326 -20.447 1.00 91.06 159 THR A CA 1
ATOM 1200 C C . THR A 1 159 ? 6.010 -7.597 -21.484 1.00 91.06 159 THR A C 1
ATOM 1202 O O . THR A 1 159 ? 5.911 -6.829 -22.433 1.00 91.06 159 THR A O 1
ATOM 1205 N N . PRO A 1 160 ? 5.148 -8.618 -21.336 1.00 93.06 160 PRO A N 1
ATOM 1206 C CA . PRO A 1 160 ? 4.097 -8.920 -22.315 1.00 93.06 160 PRO A CA 1
ATOM 1207 C C . PRO A 1 160 ? 3.175 -7.747 -22.674 1.00 93.06 160 PRO A C 1
ATOM 1209 O O . PRO A 1 160 ? 2.800 -7.602 -23.833 1.00 93.06 160 PRO A O 1
ATOM 1212 N N . LEU A 1 161 ? 2.825 -6.886 -21.710 1.00 94.56 161 LEU A N 1
ATOM 1213 C CA . LEU A 1 161 ? 2.052 -5.667 -21.991 1.00 94.56 161 LEU A CA 1
ATOM 1214 C C . LEU A 1 161 ? 2.878 -4.522 -22.612 1.00 94.56 161 LEU A C 1
ATOM 1216 O O . LEU A 1 161 ? 2.305 -3.498 -22.977 1.00 94.56 161 LEU A O 1
ATOM 1220 N N . GLY A 1 162 ? 4.201 -4.664 -22.716 1.00 92.00 162 GLY A N 1
ATOM 1221 C CA . GLY A 1 162 ? 5.090 -3.752 -23.443 1.00 92.00 162 GLY A CA 1
ATOM 1222 C C . GLY A 1 162 ? 5.210 -2.340 -22.867 1.00 92.00 162 GLY A C 1
ATOM 1223 O O . GLY A 1 162 ? 5.640 -1.430 -23.573 1.00 92.00 162 GLY A O 1
ATOM 1224 N N . ARG A 1 163 ? 4.804 -2.112 -21.610 1.00 93.19 163 ARG A N 1
ATOM 1225 C CA . ARG A 1 163 ? 4.801 -0.779 -20.986 1.00 93.19 163 ARG A CA 1
ATOM 1226 C C . ARG A 1 163 ? 4.974 -0.828 -19.473 1.00 93.19 163 ARG A C 1
ATOM 1228 O O . ARG A 1 163 ? 4.678 -1.835 -18.836 1.00 93.19 163 ARG A O 1
ATOM 1235 N N . ALA A 1 164 ? 5.342 0.317 -18.901 1.00 93.50 164 ALA A N 1
ATOM 1236 C CA . ALA A 1 164 ? 5.172 0.572 -17.475 1.00 93.50 164 ALA A CA 1
ATOM 1237 C C . ALA A 1 164 ? 3.685 0.609 -17.087 1.00 93.50 164 ALA A C 1
ATOM 1239 O O . ALA A 1 164 ? 2.826 1.032 -17.875 1.00 93.50 164 ALA A O 1
ATOM 1240 N N . GLY A 1 165 ? 3.410 0.205 -15.849 1.00 96.31 165 GLY A N 1
ATOM 1241 C CA . GLY A 1 165 ? 2.103 0.372 -15.223 1.00 96.31 165 GLY A CA 1
ATOM 1242 C C . GLY A 1 165 ? 1.872 1.800 -14.731 1.00 96.31 165 GLY A C 1
ATOM 1243 O O . GLY A 1 165 ? 2.813 2.581 -14.568 1.00 96.31 165 GLY A O 1
ATOM 1244 N N . GLU A 1 166 ? 0.619 2.130 -14.460 1.00 97.62 166 GLU A N 1
ATOM 1245 C CA . GLU A 1 166 ? 0.213 3.372 -13.802 1.00 97.62 166 GLU A CA 1
ATOM 1246 C C . GLU A 1 166 ? -0.052 3.136 -12.299 1.00 97.62 166 GLU A C 1
ATOM 1248 O O . GLU A 1 166 ? -0.426 2.027 -11.902 1.00 97.62 166 GLU A O 1
ATOM 1253 N N . PRO A 1 167 ? 0.120 4.146 -11.425 1.00 98.00 167 PRO A N 1
ATOM 1254 C CA . PRO A 1 167 ? -0.097 3.989 -9.983 1.00 98.00 167 PRO A CA 1
ATOM 1255 C C . PRO A 1 167 ? -1.482 3.449 -9.596 1.00 98.00 167 PRO A C 1
ATOM 1257 O O . PRO A 1 167 ? -1.594 2.655 -8.662 1.00 98.00 167 PRO A O 1
ATOM 1260 N N . ASN A 1 168 ? -2.531 3.837 -10.325 1.00 97.88 168 ASN A N 1
ATOM 1261 C CA . ASN A 1 168 ? -3.895 3.363 -10.089 1.00 97.88 168 ASN A CA 1
ATOM 1262 C C . ASN A 1 168 ? -4.070 1.868 -10.408 1.00 97.88 168 ASN A C 1
ATOM 1264 O O . ASN A 1 168 ? -4.836 1.199 -9.723 1.00 97.88 168 ASN A O 1
ATOM 1268 N N . GLU A 1 169 ? -3.318 1.308 -11.364 1.00 98.44 169 GLU A N 1
ATOM 1269 C CA . GLU A 1 169 ? -3.356 -0.135 -11.660 1.00 98.44 169 GLU A CA 1
ATOM 1270 C C . GLU A 1 169 ? -2.857 -0.972 -10.466 1.00 98.44 169 GLU A C 1
ATOM 1272 O O . GLU A 1 169 ? -3.359 -2.068 -10.213 1.00 98.44 169 GLU A O 1
ATOM 1277 N N . VAL A 1 170 ? -1.911 -0.440 -9.681 1.00 98.56 170 VAL A N 1
ATOM 1278 C CA . VAL A 1 170 ? -1.483 -1.048 -8.410 1.00 98.56 170 VAL A CA 1
ATOM 1279 C C . VAL A 1 170 ? -2.519 -0.814 -7.314 1.00 98.56 170 VAL A C 1
ATOM 1281 O O . VAL A 1 170 ? -2.856 -1.741 -6.572 1.00 98.56 170 VAL A O 1
ATOM 1284 N N . ALA A 1 171 ? -3.023 0.418 -7.206 1.00 98.69 171 ALA A N 1
ATOM 1285 C CA . ALA A 1 171 ? -3.978 0.808 -6.176 1.00 98.69 171 ALA A CA 1
ATOM 1286 C C . ALA A 1 171 ? -5.251 -0.047 -6.209 1.00 98.69 171 ALA A C 1
ATOM 1288 O O . ALA A 1 171 ? -5.681 -0.526 -5.160 1.00 98.69 171 ALA A O 1
ATOM 1289 N N . SER A 1 172 ? -5.799 -0.327 -7.396 1.00 98.56 172 SER A N 1
ATOM 1290 C CA . SER A 1 172 ? -6.997 -1.162 -7.530 1.00 98.56 172 SER A CA 1
ATOM 1291 C C . SER A 1 172 ? -6.788 -2.585 -6.994 1.00 98.56 172 SER A C 1
ATOM 1293 O O . SER A 1 172 ? -7.691 -3.132 -6.359 1.00 98.56 172 SER A O 1
ATOM 1295 N N . LEU A 1 173 ? -5.597 -3.183 -7.160 1.00 98.75 173 LEU A N 1
ATOM 1296 C CA . LEU A 1 173 ? -5.304 -4.486 -6.550 1.00 98.75 173 LEU A CA 1
ATOM 1297 C C . LEU A 1 173 ? -5.189 -4.389 -5.023 1.00 98.75 173 LEU A C 1
ATOM 1299 O O . LEU A 1 173 ? -5.699 -5.263 -4.318 1.00 98.75 173 LEU A O 1
ATOM 1303 N N . VAL A 1 174 ? -4.536 -3.342 -4.507 1.00 98.75 174 VAL A N 1
ATOM 1304 C CA . VAL A 1 174 ? -4.431 -3.108 -3.057 1.00 98.75 174 VAL A CA 1
ATOM 1305 C C . VAL A 1 174 ? -5.824 -2.981 -2.441 1.00 98.75 174 VAL A C 1
ATOM 1307 O O . VAL A 1 174 ? -6.126 -3.664 -1.464 1.00 98.75 174 VAL A O 1
ATOM 1310 N N . VAL A 1 175 ? -6.711 -2.188 -3.047 1.00 98.56 175 VAL A N 1
ATOM 1311 C CA . VAL A 1 175 ? -8.101 -2.070 -2.591 1.00 98.56 175 VAL A CA 1
ATOM 1312 C C . VAL A 1 175 ? -8.830 -3.403 -2.693 1.00 98.56 175 VAL A C 1
ATOM 1314 O O . VAL A 1 175 ? -9.483 -3.797 -1.728 1.00 98.56 175 VAL A O 1
ATOM 1317 N N . PHE A 1 176 ? -8.673 -4.145 -3.795 1.00 98.75 176 PHE A N 1
ATOM 1318 C CA . PHE A 1 176 ? -9.289 -5.464 -3.945 1.00 98.75 176 PHE A CA 1
ATOM 1319 C C . PHE A 1 176 ? -8.954 -6.398 -2.780 1.00 98.75 176 PHE A C 1
ATOM 1321 O O . PHE A 1 176 ? -9.865 -6.968 -2.181 1.00 98.75 176 PHE A O 1
ATOM 1328 N N . VAL A 1 177 ? -7.677 -6.514 -2.400 1.00 98.62 177 VAL A N 1
ATOM 1329 C CA . VAL A 1 177 ? -7.294 -7.379 -1.274 1.00 98.62 177 VAL A CA 1
ATOM 1330 C C . VAL A 1 177 ? -7.744 -6.828 0.083 1.00 98.62 177 VAL A C 1
ATOM 1332 O O . VAL A 1 177 ? -7.802 -7.587 1.048 1.00 98.62 177 VAL A O 1
ATOM 1335 N N . CYS A 1 178 ? -8.122 -5.555 0.192 1.00 98.56 178 CYS A N 1
ATOM 1336 C CA . CYS A 1 178 ? -8.735 -4.983 1.395 1.00 98.56 178 CYS A CA 1
ATOM 1337 C C . CYS A 1 178 ? -10.257 -5.201 1.465 1.00 98.56 178 CYS A C 1
ATOM 1339 O O . CYS A 1 178 ? -10.815 -5.201 2.563 1.00 98.56 178 CYS A O 1
ATOM 1341 N N . LEU A 1 179 ? -10.928 -5.421 0.331 1.00 98.56 179 LEU A N 1
ATOM 1342 C CA . LEU A 1 179 ? -12.382 -5.564 0.270 1.00 98.56 179 LEU A CA 1
ATOM 1343 C C . LEU A 1 179 ? -12.890 -6.841 0.962 1.00 98.56 179 LEU A C 1
ATOM 1345 O O . LEU A 1 179 ? -12.229 -7.884 0.915 1.00 98.56 179 LEU A O 1
ATOM 1349 N N . PRO A 1 180 ? -14.126 -6.827 1.502 1.00 98.31 180 PRO A N 1
ATOM 1350 C CA . PRO A 1 180 ? -14.781 -8.043 1.983 1.00 98.31 180 PRO A CA 1
ATOM 1351 C C . PRO A 1 180 ? -14.918 -9.134 0.906 1.00 98.31 180 PRO A C 1
ATOM 1353 O O . PRO A 1 180 ? -14.957 -10.317 1.235 1.00 98.31 180 PRO A O 1
ATOM 1356 N N . ALA A 1 181 ? -14.959 -8.768 -0.381 1.00 98.38 181 ALA A N 1
ATOM 1357 C CA . ALA A 1 181 ? -14.935 -9.707 -1.505 1.00 98.38 181 ALA A CA 1
ATOM 1358 C C . ALA A 1 181 ? -13.682 -10.606 -1.527 1.00 98.38 181 ALA A C 1
ATOM 1360 O O . ALA A 1 181 ? -13.756 -11.722 -2.038 1.00 98.38 181 ALA A O 1
ATOM 1361 N N . ALA A 1 182 ? -12.568 -10.151 -0.947 1.00 98.44 182 ALA A N 1
ATOM 1362 C CA . ALA A 1 182 ? -11.312 -10.888 -0.824 1.00 98.44 182 ALA A CA 1
ATOM 1363 C C . ALA A 1 182 ? -11.143 -11.552 0.557 1.00 98.44 182 ALA A C 1
ATOM 1365 O O . ALA A 1 182 ? -10.023 -11.850 0.976 1.00 98.44 182 ALA A O 1
ATOM 1366 N N . SER A 1 183 ? -12.239 -11.799 1.286 1.00 98.25 183 SER A N 1
ATOM 1367 C CA . SER A 1 183 ? -12.208 -12.367 2.643 1.00 98.25 183 SER A CA 1
ATOM 1368 C C . SER A 1 183 ? -11.509 -13.727 2.741 1.00 98.25 183 SER A C 1
ATOM 1370 O O . SER A 1 183 ? -10.988 -14.056 3.802 1.00 98.25 183 SER A O 1
ATOM 1372 N N . TYR A 1 184 ? -11.438 -14.486 1.643 1.00 98.31 184 TYR A N 1
ATOM 1373 C CA . TYR A 1 184 ? -10.741 -15.774 1.570 1.00 98.31 184 TYR A CA 1
ATOM 1374 C C . TYR A 1 184 ? -9.333 -15.689 0.944 1.00 98.31 184 TYR A C 1
ATOM 1376 O O . TYR A 1 184 ? -8.749 -16.703 0.575 1.00 98.31 184 TYR A O 1
ATOM 1384 N N . ILE A 1 185 ? -8.777 -14.480 0.810 1.00 98.81 185 ILE A N 1
ATOM 1385 C CA . ILE A 1 185 ? -7.441 -14.242 0.249 1.00 98.81 185 ILE A CA 1
ATOM 1386 C C . ILE A 1 185 ? -6.517 -13.725 1.355 1.00 98.81 185 ILE A C 1
ATOM 1388 O O . ILE A 1 185 ? -6.630 -12.581 1.813 1.00 98.81 185 ILE A O 1
ATOM 1392 N N . THR A 1 186 ? -5.581 -14.575 1.778 1.00 98.81 186 THR A N 1
ATOM 1393 C CA . THR A 1 186 ? -4.498 -14.222 2.702 1.00 98.81 186 THR A CA 1
ATOM 1394 C C . THR A 1 186 ? -3.226 -15.018 2.386 1.00 98.81 186 THR A C 1
ATOM 1396 O O . THR A 1 186 ? -3.279 -16.070 1.745 1.00 98.81 186 THR A O 1
ATOM 1399 N N . GLY A 1 187 ? -2.068 -14.495 2.786 1.00 98.56 187 GLY A N 1
ATOM 1400 C CA . GLY A 1 187 ? -0.750 -15.081 2.556 1.00 98.56 187 GLY A CA 1
ATOM 1401 C C . GLY A 1 187 ? -0.264 -14.981 1.110 1.00 98.56 187 GLY A C 1
ATOM 1402 O O . GLY A 1 187 ? 0.715 -15.636 0.763 1.00 98.56 187 GLY A O 1
ATOM 1403 N N . GLN A 1 188 ? -0.929 -14.202 0.253 1.00 98.75 188 GLN A N 1
ATOM 1404 C CA . GLN A 1 188 ? -0.575 -14.119 -1.163 1.00 98.75 188 GLN A CA 1
ATOM 1405 C C . GLN A 1 188 ? 0.463 -13.031 -1.425 1.00 98.75 188 GLN A C 1
ATOM 1407 O O . GLN A 1 188 ? 0.395 -11.950 -0.841 1.00 98.75 188 GLN A O 1
ATOM 1412 N N . THR A 1 189 ? 1.371 -13.301 -2.361 1.00 98.56 189 THR A N 1
ATOM 1413 C CA . THR A 1 189 ? 2.151 -12.277 -3.063 1.00 98.56 189 THR A CA 1
ATOM 1414 C C . THR A 1 189 ? 1.597 -12.179 -4.476 1.00 98.56 189 THR A C 1
ATOM 1416 O O . THR A 1 189 ? 1.680 -13.146 -5.229 1.00 98.56 189 THR A O 1
ATOM 1419 N N . ILE A 1 190 ? 1.018 -11.034 -4.830 1.00 98.44 190 ILE A N 1
ATOM 1420 C CA . ILE A 1 190 ? 0.372 -10.839 -6.131 1.00 98.44 190 ILE A CA 1
ATOM 1421 C C . ILE A 1 190 ? 1.159 -9.802 -6.933 1.00 98.44 190 ILE A C 1
ATOM 1423 O O . ILE A 1 190 ? 1.332 -8.664 -6.489 1.00 98.44 190 ILE A O 1
ATOM 1427 N N . SER A 1 191 ? 1.637 -10.200 -8.110 1.00 97.69 191 SER A N 1
ATOM 1428 C CA . SER A 1 191 ? 2.395 -9.333 -9.016 1.00 97.69 191 SER A CA 1
ATOM 1429 C C . SER A 1 191 ? 1.475 -8.418 -9.829 1.00 97.69 191 SER A C 1
ATOM 1431 O O . SER A 1 191 ? 0.483 -8.873 -10.394 1.00 97.69 191 SER A O 1
ATOM 1433 N N . VAL A 1 192 ? 1.840 -7.136 -9.928 1.00 97.75 192 VAL A N 1
ATOM 1434 C CA . VAL A 1 192 ? 1.229 -6.149 -10.839 1.00 97.75 192 VAL A CA 1
ATOM 1435 C C . VAL A 1 192 ? 2.313 -5.690 -11.803 1.00 97.75 192 VAL A C 1
ATOM 1437 O O . VAL A 1 192 ? 2.980 -4.677 -11.589 1.00 97.75 192 VAL A O 1
ATOM 1440 N N . ASP A 1 193 ? 2.570 -6.510 -12.817 1.00 95.56 193 ASP A N 1
ATOM 1441 C CA . ASP A 1 193 ? 3.821 -6.439 -13.574 1.00 95.56 193 ASP A CA 1
ATOM 1442 C C . ASP A 1 193 ? 3.669 -6.537 -15.095 1.00 95.56 193 ASP A C 1
ATOM 1444 O O . ASP A 1 193 ? 4.663 -6.690 -15.803 1.00 95.56 193 ASP A O 1
ATOM 1448 N N . GLY A 1 194 ? 2.436 -6.488 -15.601 1.00 95.12 194 GLY A N 1
ATOM 1449 C CA . GLY A 1 194 ? 2.159 -6.627 -17.030 1.00 95.12 194 GLY A CA 1
ATOM 1450 C C . GLY A 1 194 ? 2.612 -7.962 -17.631 1.00 95.12 194 GLY A C 1
ATOM 1451 O O . GLY A 1 194 ? 2.845 -8.026 -18.837 1.00 95.12 194 GLY A O 1
ATOM 1452 N N . GLY A 1 195 ? 2.751 -9.008 -16.805 1.00 93.19 195 GLY A N 1
ATOM 1453 C CA . GLY A 1 195 ? 3.165 -10.354 -17.202 1.00 93.19 195 GLY A CA 1
ATOM 1454 C C . GLY A 1 195 ? 4.676 -10.596 -17.159 1.00 93.19 195 GLY A C 1
ATOM 1455 O O . GLY A 1 195 ? 5.126 -11.661 -17.586 1.00 93.19 195 GLY A O 1
ATOM 1456 N N . LEU A 1 196 ? 5.469 -9.635 -16.670 1.00 91.06 196 LEU A N 1
ATOM 1457 C CA . LEU A 1 196 ? 6.933 -9.721 -16.644 1.00 91.06 196 LEU A CA 1
ATOM 1458 C C . LEU A 1 196 ? 7.440 -10.995 -15.952 1.00 91.06 196 LEU A C 1
ATOM 1460 O O . LEU A 1 196 ? 8.318 -11.670 -16.484 1.00 91.06 196 LEU A O 1
ATOM 1464 N N . THR A 1 197 ? 6.889 -11.350 -14.787 1.00 91.31 197 THR A N 1
ATOM 1465 C CA . THR A 1 197 ? 7.327 -12.536 -14.027 1.00 91.31 197 THR A CA 1
ATOM 1466 C C . THR A 1 197 ? 6.991 -13.859 -14.715 1.00 91.31 197 THR A C 1
ATOM 1468 O O . THR A 1 197 ? 7.661 -14.856 -14.457 1.00 91.31 197 THR A O 1
ATOM 1471 N N . VAL A 1 198 ? 6.007 -13.877 -15.620 1.00 88.94 198 VAL A N 1
ATOM 1472 C CA . VAL A 1 198 ? 5.609 -15.074 -16.385 1.00 88.94 198 VAL A CA 1
ATOM 1473 C C . VAL A 1 198 ? 6.471 -15.232 -17.639 1.00 88.94 198 VAL A C 1
ATOM 1475 O O . VAL A 1 198 ? 6.871 -16.343 -17.977 1.00 88.94 198 VAL A O 1
ATOM 1478 N N . ASN A 1 199 ? 6.806 -14.124 -18.305 1.00 82.00 199 ASN A N 1
ATOM 1479 C CA . ASN A 1 199 ? 7.665 -14.110 -19.495 1.00 82.00 199 ASN A CA 1
ATOM 1480 C C . ASN A 1 199 ? 9.172 -14.088 -19.157 1.00 82.00 199 ASN A C 1
ATOM 1482 O O . ASN A 1 199 ? 10.009 -13.968 -20.044 1.00 82.00 199 ASN A O 1
ATOM 1486 N N . GLY A 1 200 ? 9.524 -14.165 -17.869 1.00 62.19 200 GLY A N 1
ATOM 1487 C CA . GLY A 1 200 ? 10.775 -13.686 -17.270 1.00 62.19 200 GLY A CA 1
ATOM 1488 C C . GLY A 1 200 ? 12.113 -14.260 -17.756 1.00 62.19 200 GLY A C 1
ATOM 1489 O O . GLY A 1 200 ? 13.144 -13.855 -17.217 1.00 62.19 200 GLY A O 1
ATOM 1490 N N . PHE A 1 201 ? 12.172 -15.125 -18.769 1.00 57.12 201 PHE A N 1
ATOM 1491 C CA . PHE A 1 201 ? 13.435 -15.636 -19.305 1.00 57.12 201 PHE A CA 1
ATOM 1492 C C . PHE A 1 201 ? 13.925 -14.829 -20.516 1.00 57.12 201 PHE A C 1
ATOM 1494 O O . PHE A 1 201 ? 13.391 -14.939 -21.613 1.00 57.12 201 PHE A O 1
ATOM 1501 N N . SER A 1 202 ? 15.032 -14.106 -20.341 1.00 59.56 202 SER A N 1
ATOM 1502 C CA . SER A 1 202 ? 16.007 -13.892 -21.416 1.00 59.56 202 SER A CA 1
ATOM 1503 C C . SER A 1 202 ? 17.326 -14.512 -20.957 1.00 59.56 202 SER A C 1
ATOM 1505 O O . SER A 1 202 ? 18.067 -13.914 -20.179 1.00 59.56 202 SER A O 1
ATOM 1507 N N . TYR A 1 203 ? 17.588 -15.751 -21.367 1.00 46.31 203 TYR A N 1
ATOM 1508 C CA . TYR A 1 203 ? 18.896 -16.373 -21.177 1.00 46.31 203 TYR A CA 1
ATOM 1509 C C . TYR A 1 203 ? 19.818 -15.876 -22.296 1.00 46.31 203 TYR A C 1
ATOM 1511 O O . TYR A 1 203 ? 19.538 -16.118 -23.468 1.00 46.31 203 TYR A O 1
ATOM 1519 N N . GLN A 1 204 ? 20.884 -15.156 -21.949 1.00 58.16 204 GLN A N 1
ATOM 1520 C CA . GLN A 1 204 ? 21.964 -14.796 -22.874 1.00 58.16 204 GLN A CA 1
ATOM 1521 C C . GLN A 1 204 ? 23.134 -15.765 -22.615 1.00 58.16 204 GLN A C 1
ATOM 1523 O O . GLN A 1 204 ? 23.727 -15.695 -21.540 1.00 58.16 204 GLN A O 1
ATOM 1528 N N . PRO A 1 205 ? 23.467 -16.692 -23.537 1.00 42.84 205 PRO A N 1
ATOM 1529 C CA . PRO A 1 205 ? 24.491 -17.718 -23.304 1.00 42.84 205 PRO A CA 1
ATOM 1530 C C . PRO A 1 205 ? 25.949 -17.231 -23.329 1.00 42.84 205 PRO A C 1
ATOM 1532 O O . PRO A 1 205 ? 26.845 -18.060 -23.189 1.00 42.84 205 PRO A O 1
ATOM 1535 N N . HIS A 1 206 ? 26.225 -15.945 -23.560 1.00 50.31 206 HIS A N 1
ATOM 1536 C CA . HIS A 1 206 ? 27.580 -15.489 -23.884 1.00 50.31 206 HIS A CA 1
ATOM 1537 C C . HIS A 1 206 ? 28.008 -14.282 -23.042 1.00 50.31 206 HIS A C 1
ATOM 1539 O O . HIS A 1 206 ? 27.631 -13.148 -23.330 1.00 50.31 206 HIS A O 1
ATOM 1545 N N . ALA A 1 207 ? 28.803 -14.581 -22.010 1.00 42.62 207 ALA A N 1
ATOM 1546 C CA . ALA A 1 207 ? 29.797 -13.692 -21.414 1.00 42.62 207 ALA A CA 1
ATOM 1547 C C . ALA A 1 207 ? 31.177 -14.026 -22.000 1.00 42.62 207 ALA A C 1
ATOM 1549 O O . ALA A 1 207 ? 31.381 -15.217 -22.343 1.00 42.62 207 ALA A O 1
#

Secondary structure (DSSP, 8-state):
--GGG--TT-EEEEET-SSHHHHHHHHHHHHTT-EEEEEES-HHHHHHHHHHHHHTT--EEEEE--TT-HHHHHHHHHHHHHHTTT---EEE------S-HHHHHHHHHHHHHHHHHHHHHHGGGT----EEEE-SB-STTTHHHHH-HHHHHHHHHHSTT-SPBPHHHHHHHHHHHHSGGGTT--S-EEEESTTTTTS--------